Protein AF-A0A1B7UIT7-F1 (afdb_monomer)

Nearest PDB structures (foldseek):
  2ap3-assembly1_A  TM=2.935E-01  e=2.772E+00  Staphylococcus aureus subsp. aureus MW2

Mean predicted aligned error: 9.55 Å

Foldseek 3Di:
DALCVQQVDPQHLWDQDPVGIDGQDNCLSVLLVVLLVQLVVLLVVLVVVQVVLCVVCVPDDLVVSQVVCLPPVNQVSLLVSLLSLLVSLLVSVVSLVVSLVSLVVSCVSLVLPFDRFCLDDPDLLNVLSPLSNQLEPVNLPPPPPPDDDDPPVNVVSNQSNDPQRWDFADDPVDRTGPQRTKTDAQWDWDADPNDIDTDPRGNIDGGSSVSSVVSSVSSVVSVVSSSVSRVSSSVSVVD

Radius of gyration: 21.99 Å; Cα contacts (8 Å, |Δi|>4): 241; chains: 1; bounding box: 52×44×61 Å

Solvent-accessible surface area (backbone atoms only — not comparable to full-atom values): 14043 Å² total; per-residue (Å²): 134,59,57,50,71,68,65,67,41,100,75,58,78,68,40,87,48,102,89,46,77,48,59,71,56,64,66,52,42,49,45,38,58,50,28,50,48,51,37,53,48,48,50,48,54,48,51,54,50,43,50,60,48,48,63,63,40,72,81,48,57,73,73,56,34,54,54,58,57,63,32,71,70,48,46,51,51,53,48,49,48,56,44,49,40,25,41,34,48,49,54,29,50,54,38,50,55,50,50,52,51,48,52,50,51,51,37,60,74,70,64,66,76,69,78,80,71,85,70,79,68,95,45,68,60,60,58,33,37,46,50,53,29,56,33,31,82,88,46,65,74,73,84,77,82,82,78,83,90,62,102,66,54,74,67,56,61,71,69,49,62,59,78,63,74,58,47,81,56,69,54,99,91,47,80,81,51,78,54,24,36,30,34,57,51,63,76,48,65,50,76,57,97,86,45,79,48,70,55,95,61,67,51,51,45,69,26,63,67,60,52,50,49,52,51,45,51,56,49,51,57,43,49,51,49,51,51,54,53,52,53,50,52,51,58,59,72,75,107

Secondary structure (DSSP, 8-state):
--HHHHHSSTT---EEETTEEE---HHHHHHHHHHHHHHHHHHHHHHHHHHHHHHHHTTS-HHHHHHHHTSHHHHHHHHHHHHHHHHHHHHHHHHHHHHHHHHHHHHHHTT--PPPP------HHHHHHHHHHHHSTTSTT-----SSS-TTHHHHHHT------PEE---TTS---GGGEEES-SS-EEEETTEEEE-SS---EE-HHHHHHHHHHHHHHHHHHHHHHHHHHHHHHT-

Sequence (239 aa):
MELADVMFGDNNLTMQTQFGELLPDPNLIQNIDHLISFIAVELKNWSEHSAVLSEKLSTEPSHIRASYLMESSNVRFYIKALFNVSTYYVTCEDAITKLNTQLQILNKHYQLNQRKPKIDDKSDFHTKVKLIRNCSFIHQNTTTFTGQTDNIKGQMEKRKAMSWFPSLNWSAEEEPSCESYEFGTSNWYTSINGSKYESSIEISVHGFSQFAKSAIENLENKKVKLIEFYENMLNYKKQ

pLDDT: mean 78.94, std 17.1, range [32.75, 97.81]

Structure (mmCIF, N/CA/C/O backbone):
data_AF-A0A1B7UIT7-F1
#
_entry.id   AF-A0A1B7UIT7-F1
#
loop_
_atom_site.group_PDB
_atom_site.id
_atom_site.type_symbol
_atom_site.label_atom_id
_atom_site.label_alt_id
_atom_site.label_comp_id
_atom_site.label_asym_id
_atom_site.label_entity_id
_atom_site.label_seq_id
_atom_site.pdbx_PDB_ins_code
_atom_site.Cartn_x
_atom_site.Cartn_y
_atom_site.Cartn_z
_atom_site.occupancy
_atom_site.B_iso_or_equiv
_atom_site.auth_seq_id
_atom_site.auth_comp_id
_atom_site.auth_asym_id
_atom_site.auth_atom_id
_atom_site.pdbx_PDB_model_num
ATOM 1 N N . MET A 1 1 ? -11.112 -12.370 5.604 1.00 76.81 1 MET A N 1
ATOM 2 C CA . MET A 1 1 ? -12.260 -11.997 6.450 1.00 76.81 1 MET A CA 1
ATOM 3 C C . MET A 1 1 ? -12.388 -10.494 6.373 1.00 76.81 1 MET A C 1
ATOM 5 O O . MET A 1 1 ? -11.387 -9.819 6.610 1.00 76.81 1 MET A O 1
ATOM 9 N N . GLU A 1 2 ? -13.535 -9.994 5.927 1.00 84.12 2 GLU A N 1
ATOM 10 C CA . GLU A 1 2 ? -13.760 -8.553 5.785 1.00 84.12 2 GLU A CA 1
ATOM 11 C C . GLU A 1 2 ? -14.108 -7.944 7.146 1.00 84.12 2 GLU A C 1
ATOM 13 O O . GLU A 1 2 ? -14.705 -8.605 7.998 1.00 84.12 2 GLU A O 1
ATOM 18 N N . LEU A 1 3 ? -13.724 -6.685 7.380 1.00 84.94 3 LEU A N 1
ATOM 19 C CA . LEU A 1 3 ? -14.095 -5.988 8.614 1.00 84.94 3 LEU A CA 1
ATOM 20 C C . LEU A 1 3 ? -15.612 -5.813 8.701 1.00 84.94 3 LEU A C 1
ATOM 22 O O . LEU A 1 3 ? -16.170 -5.894 9.793 1.00 84.94 3 LEU A O 1
ATOM 26 N N . ALA A 1 4 ? -16.266 -5.589 7.559 1.00 84.56 4 ALA A N 1
ATOM 27 C CA . ALA A 1 4 ? -17.713 -5.442 7.468 1.00 84.56 4 ALA A CA 1
ATOM 28 C C . ALA A 1 4 ? -18.452 -6.685 7.991 1.00 84.56 4 ALA A C 1
ATOM 30 O O . ALA A 1 4 ? -19.370 -6.545 8.799 1.00 84.56 4 ALA A O 1
ATOM 31 N N . ASP A 1 5 ? -18.002 -7.887 7.616 1.00 84.19 5 ASP A N 1
ATOM 32 C CA . ASP A 1 5 ? -18.603 -9.153 8.060 1.00 84.19 5 ASP A CA 1
ATOM 33 C C . ASP A 1 5 ? -18.565 -9.314 9.586 1.00 84.19 5 ASP A C 1
ATOM 35 O O . ASP A 1 5 ? -19.485 -9.858 10.194 1.00 84.19 5 ASP A O 1
ATOM 39 N N . VAL A 1 6 ? -17.495 -8.824 10.216 1.00 83.88 6 VAL A N 1
ATOM 40 C CA . VAL A 1 6 ? -17.267 -8.964 11.660 1.00 83.88 6 VAL A CA 1
ATOM 41 C C . VAL A 1 6 ? -17.961 -7.850 12.446 1.00 83.88 6 VAL A C 1
ATOM 43 O O . VAL A 1 6 ? -18.554 -8.097 13.496 1.00 83.88 6 VAL A O 1
ATOM 46 N N . MET A 1 7 ? -17.873 -6.609 11.964 1.00 83.44 7 MET A N 1
ATOM 47 C CA . MET A 1 7 ? -18.266 -5.410 12.713 1.00 83.44 7 MET A CA 1
ATOM 48 C C . MET A 1 7 ? -19.681 -4.910 12.412 1.00 83.44 7 MET A C 1
ATOM 50 O O . MET A 1 7 ? -20.122 -3.975 13.079 1.00 83.44 7 MET A O 1
ATOM 54 N N . PHE A 1 8 ? -20.382 -5.501 11.436 1.00 81.62 8 PHE A N 1
ATOM 55 C CA . PHE A 1 8 ? -21.793 -5.206 11.158 1.00 81.62 8 PHE A CA 1
ATOM 56 C C . PHE A 1 8 ? -22.765 -6.330 11.537 1.00 81.62 8 PHE A C 1
ATOM 58 O O . PHE A 1 8 ? -23.967 -6.151 11.356 1.00 81.62 8 PHE A O 1
ATOM 65 N N . GLY A 1 9 ? -22.293 -7.447 12.095 1.00 69.81 9 GLY A N 1
ATOM 66 C CA . GLY A 1 9 ? -23.148 -8.572 12.489 1.00 69.81 9 GLY A CA 1
ATOM 67 C C . GLY A 1 9 ? -24.122 -8.284 13.647 1.00 69.81 9 GLY A C 1
ATOM 68 O O . GLY A 1 9 ? -24.146 -7.210 14.243 1.00 69.81 9 GLY A O 1
ATOM 69 N N . ASP A 1 10 ? -24.910 -9.291 14.030 1.00 56.94 10 ASP A N 1
ATOM 70 C CA . ASP A 1 10 ? -26.023 -9.163 14.994 1.00 56.94 10 ASP A CA 1
ATOM 71 C C . ASP A 1 10 ? -25.621 -8.779 16.438 1.00 56.94 10 ASP A C 1
ATOM 73 O O . ASP A 1 10 ? -26.480 -8.561 17.289 1.00 56.94 10 ASP A O 1
ATOM 77 N N . ASN A 1 11 ? -24.323 -8.687 16.749 1.00 64.38 11 ASN A N 1
ATOM 78 C CA . ASN A 1 11 ? -23.804 -8.421 18.096 1.00 64.38 11 ASN A CA 1
ATOM 79 C C . ASN A 1 11 ? -22.961 -7.137 18.177 1.00 64.38 11 ASN A C 1
ATOM 81 O O . ASN A 1 11 ? -21.993 -7.100 18.928 1.00 64.38 11 ASN A O 1
ATOM 85 N N . ASN A 1 12 ? -23.282 -6.084 17.424 1.00 71.50 12 ASN A N 1
ATOM 86 C CA . ASN A 1 12 ? -22.403 -4.912 17.362 1.00 71.50 12 ASN A CA 1
ATOM 87 C C . ASN A 1 12 ? -22.217 -4.184 18.704 1.00 71.50 12 ASN A C 1
ATOM 89 O O . ASN A 1 12 ? -23.132 -4.052 19.523 1.00 71.50 12 ASN A O 1
ATOM 93 N N . LEU A 1 13 ? -21.002 -3.671 18.929 1.00 71.19 13 LEU A N 1
ATOM 94 C CA . LEU A 1 13 ? -20.714 -2.801 20.068 1.00 71.19 13 LEU A CA 1
ATOM 95 C C . LEU A 1 13 ? -21.207 -1.391 19.778 1.00 71.19 13 LEU A C 1
ATOM 97 O O . LEU A 1 13 ? -20.562 -0.625 19.066 1.00 71.19 13 LEU A O 1
ATOM 101 N N . THR A 1 14 ? -22.338 -1.048 20.378 1.00 71.69 14 THR A N 1
ATOM 102 C CA . THR A 1 14 ? -22.964 0.265 20.222 1.00 71.69 14 THR A CA 1
ATOM 103 C C . THR A 1 14 ? -22.840 1.074 21.507 1.00 71.69 14 THR A C 1
ATOM 105 O O . THR A 1 14 ? -22.861 0.506 22.588 1.00 71.69 14 THR A O 1
ATOM 108 N N . MET A 1 15 ? -22.644 2.386 21.461 1.00 67.56 15 MET A N 1
ATOM 109 C CA . MET A 1 15 ? -22.587 3.232 22.660 1.00 67.56 15 MET A CA 1
ATOM 110 C C . MET A 1 15 ? -23.759 4.202 22.640 1.00 67.56 15 MET A C 1
ATOM 112 O O . MET A 1 15 ? -23.818 5.080 21.791 1.00 67.56 15 MET A O 1
ATOM 116 N N . GLN A 1 16 ? -24.682 4.088 23.592 1.00 69.25 16 GLN A N 1
ATOM 117 C CA . GLN A 1 16 ? -25.765 5.061 23.722 1.00 69.25 16 GLN A CA 1
ATOM 118 C C . GLN A 1 16 ? -25.234 6.344 24.370 1.00 69.25 16 GLN A C 1
ATOM 120 O O . GLN A 1 16 ? -24.690 6.328 25.474 1.00 69.25 16 GLN A O 1
ATOM 125 N N . THR A 1 17 ? -25.381 7.465 23.671 1.00 69.12 17 THR A N 1
ATOM 126 C CA . THR A 1 17 ? -25.028 8.802 24.156 1.00 69.12 17 THR A CA 1
ATOM 127 C C . THR A 1 17 ? -26.271 9.680 24.237 1.00 69.12 17 THR A C 1
ATOM 129 O O . THR A 1 17 ? -27.296 9.384 23.628 1.00 69.12 17 THR A O 1
ATOM 132 N N . GLN A 1 18 ? -26.169 10.824 24.917 1.00 68.44 18 GLN A N 1
ATOM 133 C CA . GLN A 1 18 ? -27.232 11.841 24.922 1.00 68.44 18 GLN A CA 1
ATOM 134 C C . GLN A 1 18 ? -27.562 12.408 23.524 1.00 68.44 18 GLN A C 1
ATOM 136 O O . GLN A 1 18 ? -28.560 13.104 23.369 1.00 68.44 18 GLN A O 1
ATOM 141 N N . PHE A 1 19 ? -26.731 12.118 22.515 1.00 72.12 19 PHE A N 1
ATOM 142 C CA . PHE A 1 19 ? -26.898 12.541 21.123 1.00 72.12 19 PHE A CA 1
ATOM 143 C C . PHE A 1 19 ? -27.270 11.381 20.182 1.00 72.12 19 PHE A C 1
ATOM 145 O O . PHE A 1 19 ? -27.304 11.574 18.970 1.00 72.12 19 PHE A O 1
ATOM 152 N N . GLY A 1 20 ? -27.549 10.191 20.727 1.00 69.88 20 GLY A N 1
ATOM 153 C CA . GLY A 1 20 ? -27.887 8.984 19.972 1.00 69.88 20 GLY A CA 1
ATOM 154 C C . GLY A 1 20 ? -26.841 7.876 20.089 1.00 69.88 20 GLY A C 1
ATOM 155 O O . GLY A 1 20 ? -25.943 7.917 20.935 1.00 69.88 20 GLY A O 1
ATOM 156 N N . GLU A 1 21 ? -26.980 6.869 19.234 1.00 70.19 21 GLU A N 1
ATOM 157 C CA . GLU A 1 21 ? -26.117 5.692 19.199 1.00 70.19 21 GLU A CA 1
ATOM 158 C C . GLU A 1 21 ? -24.801 5.992 18.465 1.00 70.19 21 GLU A C 1
ATOM 160 O O . GLU A 1 21 ? -24.790 6.385 17.300 1.00 70.19 21 GLU A O 1
ATOM 165 N N . LEU A 1 22 ? -23.676 5.812 19.155 1.00 68.69 22 LEU A N 1
ATOM 166 C CA . LEU A 1 22 ? -22.340 5.864 18.583 1.00 68.69 22 LEU A CA 1
ATOM 167 C C . LEU A 1 22 ? -21.894 4.442 18.232 1.00 68.69 22 LEU A C 1
ATOM 169 O O . LEU A 1 22 ? -21.714 3.594 19.106 1.00 68.69 22 LEU A O 1
ATOM 173 N N . LEU A 1 23 ? -21.685 4.213 16.943 1.00 77.88 23 LEU A N 1
ATOM 174 C CA . LEU A 1 23 ? -21.153 2.980 16.371 1.00 77.88 23 LEU A CA 1
ATOM 175 C C . LEU A 1 23 ? -19.756 3.264 15.804 1.00 77.88 23 LEU A C 1
ATOM 177 O O . LEU A 1 23 ? -19.470 4.419 15.462 1.00 77.88 23 LEU A O 1
ATOM 181 N N . PRO A 1 24 ? -18.885 2.250 15.662 1.00 81.81 24 PRO A N 1
ATOM 182 C CA . PRO A 1 24 ? -17.766 2.353 14.733 1.00 81.81 24 PRO A CA 1
ATOM 183 C C . PRO A 1 24 ? -18.278 2.827 13.366 1.00 81.81 24 PRO A C 1
ATOM 185 O O . PRO A 1 24 ? -19.313 2.352 12.899 1.00 81.81 24 PRO A O 1
ATOM 188 N N . ASP A 1 25 ? -17.593 3.789 12.748 1.00 85.06 25 ASP A N 1
ATOM 189 C CA . ASP A 1 25 ? -18.074 4.411 11.511 1.00 85.06 25 ASP A CA 1
ATOM 190 C C . ASP A 1 25 ? -18.150 3.361 10.385 1.00 85.06 25 ASP A C 1
ATOM 192 O O . ASP A 1 25 ? -17.114 2.814 9.987 1.00 85.06 25 ASP A O 1
ATOM 196 N N . PRO A 1 26 ? -19.345 3.071 9.841 1.00 84.50 26 PRO A N 1
ATOM 197 C CA . PRO A 1 26 ? -19.500 2.024 8.845 1.00 84.50 26 PRO A CA 1
ATOM 198 C C . PRO A 1 26 ? -18.779 2.342 7.533 1.00 84.50 26 PRO A C 1
ATOM 200 O O . PRO A 1 26 ? -18.249 1.441 6.881 1.00 84.50 26 PRO A O 1
ATOM 203 N N . ASN A 1 27 ? -18.674 3.621 7.165 1.00 86.38 27 ASN A N 1
ATOM 204 C CA . ASN A 1 27 ? -17.919 4.008 5.977 1.00 86.38 27 ASN A CA 1
ATOM 205 C C . ASN A 1 27 ? -16.427 3.765 6.193 1.00 86.38 27 ASN A C 1
ATOM 207 O O . ASN A 1 27 ? -15.725 3.359 5.275 1.00 86.38 27 ASN A O 1
ATOM 211 N N . LEU A 1 28 ? -15.930 3.994 7.410 1.00 88.12 28 LEU A N 1
ATOM 212 C CA . LEU A 1 28 ? -14.534 3.746 7.756 1.00 88.12 28 LEU A CA 1
ATOM 213 C C . LEU A 1 28 ? -14.182 2.259 7.641 1.00 88.12 28 LEU A C 1
ATOM 215 O O . LEU A 1 28 ? -13.143 1.926 7.080 1.00 88.12 28 LEU A O 1
ATOM 219 N N . ILE A 1 29 ? -15.069 1.393 8.132 1.00 87.88 29 ILE A N 1
ATOM 220 C CA . ILE A 1 29 ? -14.948 -0.068 8.067 1.00 87.88 29 ILE A CA 1
ATOM 221 C C . ILE A 1 29 ? -14.892 -0.537 6.608 1.00 87.88 29 ILE A C 1
ATOM 223 O O . ILE A 1 29 ? -13.920 -1.178 6.215 1.00 87.88 29 ILE A O 1
ATOM 227 N N . GLN A 1 30 ? -15.870 -0.146 5.785 1.00 87.94 30 GLN A N 1
ATOM 228 C CA . GLN A 1 30 ? -15.908 -0.520 4.364 1.00 87.94 30 GLN A CA 1
ATOM 229 C C . GLN A 1 30 ? -14.717 0.042 3.580 1.00 87.94 30 GLN A C 1
ATOM 231 O O . GLN A 1 30 ? -14.144 -0.631 2.725 1.00 87.94 30 GLN A O 1
ATOM 236 N N . ASN A 1 31 ? -14.307 1.277 3.883 1.00 89.38 31 ASN A N 1
ATOM 237 C CA . ASN A 1 31 ? -13.186 1.910 3.199 1.00 89.38 31 ASN A CA 1
ATOM 238 C C . ASN A 1 31 ? -11.871 1.160 3.416 1.00 89.38 31 ASN A C 1
ATOM 240 O O . ASN A 1 31 ? -11.056 1.147 2.501 1.00 89.38 31 ASN A O 1
ATOM 244 N N . ILE A 1 32 ? -11.645 0.531 4.574 1.00 94.56 32 ILE A N 1
ATOM 245 C CA . ILE A 1 32 ? -10.413 -0.236 4.812 1.00 94.56 32 ILE A CA 1
ATOM 246 C C . ILE A 1 32 ? -10.309 -1.406 3.823 1.00 94.56 32 ILE A C 1
ATOM 248 O O . ILE A 1 32 ? -9.297 -1.524 3.132 1.00 94.56 32 ILE A O 1
ATOM 252 N N . ASP A 1 33 ? -11.358 -2.221 3.689 1.00 93.12 33 ASP A N 1
ATOM 253 C CA . ASP A 1 33 ? -11.353 -3.359 2.759 1.00 93.12 33 ASP A CA 1
ATOM 254 C C . ASP A 1 33 ? -11.281 -2.905 1.289 1.00 93.12 33 ASP A C 1
ATOM 256 O O . ASP A 1 33 ? -10.520 -3.467 0.491 1.00 93.12 33 ASP A O 1
ATOM 260 N N . HIS A 1 34 ? -11.985 -1.826 0.928 1.00 94.38 34 HIS A N 1
ATOM 261 C CA . HIS A 1 34 ? -11.896 -1.244 -0.413 1.00 94.38 34 HIS A CA 1
ATOM 262 C C . HIS A 1 34 ? -10.493 -0.719 -0.737 1.00 94.38 34 HIS A C 1
ATOM 264 O O . HIS A 1 34 ? -9.988 -0.954 -1.833 1.00 94.38 34 HIS A O 1
ATOM 270 N N . LEU A 1 35 ? -9.837 -0.024 0.197 1.00 96.19 35 LEU A N 1
ATOM 271 C CA . LEU A 1 35 ? -8.506 0.542 -0.027 1.00 96.19 35 LEU A CA 1
ATOM 272 C C . LEU A 1 35 ? -7.448 -0.552 -0.200 1.00 96.19 35 LEU A C 1
ATOM 274 O O . LEU A 1 35 ? -6.593 -0.423 -1.077 1.00 96.19 35 LEU A O 1
ATOM 278 N N . ILE A 1 36 ? -7.529 -1.645 0.567 1.00 96.25 36 ILE A N 1
ATOM 279 C CA . ILE A 1 36 ? -6.667 -2.818 0.355 1.00 96.25 36 ILE A CA 1
ATOM 280 C C . ILE A 1 36 ? -6.936 -3.425 -1.029 1.00 96.25 36 ILE A C 1
ATOM 282 O O . ILE A 1 36 ? -5.999 -3.695 -1.786 1.00 96.25 36 ILE A O 1
ATOM 286 N N . SER A 1 37 ? -8.210 -3.559 -1.404 1.00 96.38 37 SER A N 1
ATOM 287 C CA . SER A 1 37 ? -8.610 -4.072 -2.718 1.00 96.38 37 SER A CA 1
ATOM 288 C C . SER A 1 37 ? -8.101 -3.197 -3.867 1.00 96.38 37 SER A C 1
ATOM 290 O O . SER A 1 37 ? -7.653 -3.724 -4.883 1.00 96.38 37 SER A O 1
ATOM 292 N N . PHE A 1 38 ? -8.079 -1.870 -3.718 1.00 97.75 38 PHE A N 1
ATOM 293 C CA . PHE A 1 38 ? -7.514 -0.974 -4.730 1.00 97.75 38 PHE A CA 1
ATOM 294 C C . PHE A 1 38 ? -6.007 -1.171 -4.923 1.00 97.75 38 PHE A C 1
ATOM 296 O O . PHE A 1 38 ? -5.530 -1.100 -6.055 1.00 97.75 38 PHE A O 1
ATOM 303 N N . ILE A 1 39 ? -5.254 -1.493 -3.865 1.00 97.81 39 ILE A N 1
ATOM 304 C CA . ILE A 1 39 ? -3.836 -1.864 -4.001 1.00 97.81 39 ILE A CA 1
ATOM 305 C C . ILE A 1 39 ? -3.703 -3.184 -4.774 1.00 97.81 39 ILE A C 1
ATOM 307 O O . ILE A 1 39 ? -2.865 -3.287 -5.671 1.00 97.81 39 ILE A O 1
ATOM 311 N N . ALA A 1 40 ? -4.556 -4.173 -4.485 1.00 97.50 40 ALA A N 1
ATOM 312 C CA . ALA A 1 40 ? -4.576 -5.440 -5.218 1.00 97.50 40 ALA A CA 1
ATOM 313 C C . ALA A 1 40 ? -4.935 -5.254 -6.706 1.00 97.50 40 ALA A C 1
ATOM 315 O O . ALA A 1 40 ? -4.346 -5.902 -7.572 1.00 97.50 40 ALA A O 1
ATOM 316 N N . VAL A 1 41 ? -5.846 -4.328 -7.021 1.00 97.81 41 VAL A N 1
ATOM 317 C CA . VAL A 1 41 ? -6.181 -3.951 -8.403 1.00 97.81 41 VAL A CA 1
ATOM 318 C C . VAL A 1 41 ? -4.985 -3.314 -9.112 1.00 97.81 41 VAL A C 1
ATOM 320 O O . VAL A 1 41 ? -4.704 -3.680 -10.249 1.00 97.81 41 VAL A O 1
ATOM 323 N N . GLU A 1 42 ? -4.236 -2.415 -8.467 1.00 97.31 42 GLU A N 1
ATOM 324 C CA . GLU A 1 42 ? -3.019 -1.849 -9.072 1.00 97.31 42 GLU A CA 1
ATOM 325 C C . GLU A 1 42 ? -1.946 -2.926 -9.318 1.00 97.31 42 GLU A C 1
ATOM 327 O O . GLU A 1 42 ? -1.315 -2.924 -10.374 1.00 97.31 42 GLU A O 1
ATOM 332 N N . LEU A 1 43 ? -1.791 -3.899 -8.411 1.00 96.94 43 LEU A N 1
ATOM 333 C CA . LEU A 1 43 ? -0.897 -5.048 -8.611 1.00 96.94 43 LEU A CA 1
ATOM 334 C C . LEU A 1 43 ? -1.331 -5.936 -9.791 1.00 96.94 43 LEU A C 1
ATOM 336 O O . LEU A 1 43 ? -0.493 -6.411 -10.563 1.00 96.94 43 LEU A O 1
ATOM 340 N N . LYS A 1 44 ? -2.640 -6.140 -9.966 1.00 97.50 44 LYS A N 1
ATOM 341 C CA . LYS A 1 44 ? -3.188 -6.859 -11.120 1.00 97.50 44 LYS A CA 1
ATOM 342 C C . LYS A 1 44 ? -2.929 -6.100 -12.423 1.00 97.50 44 LYS A C 1
ATOM 344 O O . LYS A 1 44 ? -2.372 -6.679 -13.351 1.00 97.50 44 LYS A O 1
ATOM 349 N N . ASN A 1 45 ? -3.258 -4.808 -12.469 1.00 97.00 45 ASN A N 1
ATOM 350 C CA . ASN A 1 45 ? -3.021 -3.958 -13.639 1.00 97.00 45 ASN A CA 1
ATOM 351 C C . ASN A 1 45 ? -1.538 -3.951 -14.031 1.00 97.00 45 ASN A C 1
ATOM 353 O O . ASN A 1 45 ? -1.199 -3.998 -15.211 1.00 97.00 45 ASN A O 1
ATOM 357 N N . TRP A 1 46 ? -0.647 -3.914 -13.038 1.00 95.75 46 TRP A N 1
ATOM 358 C CA . TRP A 1 46 ? 0.790 -4.018 -13.256 1.00 95.75 46 TRP A CA 1
ATOM 359 C C . TRP A 1 46 ? 1.195 -5.354 -13.879 1.00 95.75 46 TRP A C 1
ATOM 361 O O . TRP A 1 46 ? 1.991 -5.380 -14.815 1.00 95.75 46 TRP A O 1
ATOM 371 N N . SER A 1 47 ? 0.632 -6.458 -13.389 1.00 96.12 47 SER A N 1
ATOM 372 C CA . SER A 1 47 ? 0.910 -7.800 -13.910 1.00 96.12 47 SER A CA 1
ATOM 373 C C . SER A 1 47 ? 0.456 -7.943 -15.367 1.00 96.12 47 SER A C 1
ATOM 375 O O . SER A 1 47 ? 1.194 -8.465 -16.198 1.00 96.12 47 SER A O 1
ATOM 377 N N . GLU A 1 48 ? -0.726 -7.419 -15.700 1.00 96.19 48 GLU A N 1
ATOM 378 C CA . GLU A 1 48 ? -1.252 -7.396 -17.071 1.00 96.19 48 GLU A CA 1
ATOM 379 C C . GLU A 1 48 ? -0.381 -6.538 -17.996 1.00 96.19 48 GLU A C 1
ATOM 381 O O . GLU A 1 48 ? -0.005 -6.975 -19.083 1.00 96.19 48 GLU A O 1
ATOM 386 N N . HIS A 1 49 ? 0.010 -5.344 -17.546 1.00 94.94 49 HIS A N 1
ATOM 387 C CA . HIS A 1 49 ? 0.923 -4.483 -18.293 1.00 94.94 49 HIS A CA 1
ATOM 388 C C . HIS A 1 49 ? 2.288 -5.149 -18.520 1.00 94.94 49 HIS A C 1
ATOM 390 O O . HIS A 1 49 ? 2.809 -5.135 -19.636 1.00 94.94 49 HIS A O 1
ATOM 396 N N . SER A 1 50 ? 2.828 -5.796 -17.485 1.00 93.38 50 SER A N 1
ATOM 397 C CA . SER A 1 50 ? 4.098 -6.521 -17.549 1.00 93.38 50 SER A CA 1
ATOM 398 C C . SER A 1 50 ? 4.041 -7.684 -18.533 1.00 93.38 50 SER A C 1
ATOM 400 O O . SER A 1 50 ? 5.006 -7.904 -19.260 1.00 93.38 50 SER A O 1
ATOM 402 N N . ALA A 1 51 ? 2.916 -8.400 -18.613 1.00 92.94 51 ALA A N 1
ATOM 403 C CA . ALA A 1 51 ? 2.722 -9.479 -19.578 1.00 92.94 51 ALA A CA 1
ATOM 404 C C . ALA A 1 51 ? 2.703 -8.957 -21.024 1.00 92.94 51 ALA A C 1
ATOM 406 O O . ALA A 1 51 ? 3.436 -9.471 -21.868 1.00 92.94 51 ALA A O 1
ATOM 407 N N . VAL A 1 52 ? 1.940 -7.888 -21.292 1.00 91.12 52 VAL A N 1
ATOM 408 C CA . VAL A 1 52 ? 1.874 -7.253 -22.623 1.00 91.12 52 VAL A CA 1
ATOM 409 C C . VAL A 1 52 ? 3.244 -6.736 -23.058 1.00 91.12 52 VAL A C 1
ATOM 411 O O . VAL A 1 52 ? 3.629 -6.882 -24.219 1.00 91.12 52 VAL A O 1
ATOM 414 N N . LEU A 1 53 ? 3.999 -6.124 -22.142 1.00 89.88 53 LEU A N 1
ATOM 415 C CA . LEU A 1 53 ? 5.357 -5.681 -22.441 1.00 89.88 53 LEU A CA 1
ATOM 416 C C . LEU A 1 53 ? 6.298 -6.863 -22.654 1.00 89.88 53 LEU A C 1
ATOM 418 O O . LEU A 1 53 ? 7.052 -6.846 -23.616 1.00 89.88 53 LEU A O 1
ATOM 422 N N . SER A 1 54 ? 6.230 -7.906 -21.830 1.00 88.31 54 SER A N 1
ATOM 423 C CA . SER A 1 54 ? 7.093 -9.086 -21.975 1.00 88.31 54 SER A CA 1
ATOM 424 C C . SER A 1 54 ? 6.921 -9.765 -23.334 1.00 88.31 54 SER A C 1
ATOM 426 O O . SER A 1 54 ? 7.913 -10.122 -23.963 1.00 88.31 54 SER A O 1
ATOM 428 N N . GLU A 1 55 ? 5.685 -9.878 -23.829 1.00 86.56 55 GLU A N 1
ATOM 429 C CA . GLU A 1 55 ? 5.407 -10.409 -25.167 1.00 86.56 55 GLU A CA 1
ATOM 430 C C . GLU A 1 55 ? 6.108 -9.580 -26.252 1.00 86.56 55 GLU A C 1
ATOM 432 O O . GLU A 1 55 ? 6.832 -10.129 -27.081 1.00 86.56 55 GLU A O 1
ATOM 437 N N . LYS A 1 56 ? 5.983 -8.251 -26.193 1.00 83.69 56 LYS A N 1
ATOM 438 C CA . LYS A 1 56 ? 6.646 -7.343 -27.141 1.00 83.69 56 LYS A CA 1
ATOM 439 C C . LYS A 1 56 ? 8.168 -7.370 -27.036 1.00 83.69 56 LYS A C 1
ATOM 441 O O . LYS A 1 56 ? 8.853 -7.293 -28.045 1.00 83.69 56 LYS A O 1
ATOM 446 N N . LEU A 1 57 ? 8.703 -7.454 -25.822 1.00 85.19 57 LEU A N 1
ATOM 447 C CA . LEU A 1 57 ? 10.143 -7.441 -25.573 1.00 85.19 57 LEU A CA 1
ATOM 448 C C . LEU A 1 57 ? 10.807 -8.762 -25.981 1.00 85.19 57 LEU A C 1
ATOM 450 O O . LEU A 1 57 ? 11.996 -8.762 -26.294 1.00 85.19 57 LEU A O 1
ATOM 454 N N . SER A 1 58 ? 10.058 -9.871 -26.014 1.00 82.25 58 SER A N 1
ATOM 455 C CA . SER A 1 58 ? 10.583 -11.207 -26.334 1.00 82.25 58 SER A CA 1
ATOM 456 C C . SER A 1 58 ? 11.232 -11.304 -27.720 1.00 82.25 58 SER A C 1
ATOM 458 O O . SER A 1 58 ? 12.137 -12.112 -27.923 1.00 82.25 58 SER A O 1
ATOM 460 N N . THR A 1 59 ? 10.823 -10.446 -28.657 1.00 81.88 59 THR A N 1
ATOM 461 C CA . THR A 1 59 ? 11.351 -10.395 -30.027 1.00 81.88 59 THR A CA 1
ATOM 462 C C . THR A 1 59 ? 12.479 -9.380 -30.211 1.00 81.88 59 THR A C 1
ATOM 464 O O . THR A 1 59 ? 13.083 -9.334 -31.280 1.00 81.88 59 THR A O 1
ATOM 467 N N . GLU A 1 60 ? 12.784 -8.578 -29.189 1.00 83.31 60 GLU A N 1
ATOM 468 C CA . GLU A 1 60 ? 13.696 -7.437 -29.292 1.00 83.31 60 GLU A CA 1
ATOM 469 C C . GLU A 1 60 ? 15.080 -7.722 -28.673 1.00 83.31 60 GLU A C 1
ATOM 471 O O . GLU A 1 60 ? 15.180 -8.437 -27.672 1.00 83.31 60 GLU A O 1
ATOM 476 N N . PRO A 1 61 ? 16.172 -7.133 -29.194 1.00 80.50 61 PRO A N 1
ATOM 477 C CA . PRO A 1 61 ? 17.482 -7.107 -28.539 1.00 80.50 61 PRO A CA 1
ATOM 478 C C . PRO A 1 61 ? 17.475 -6.329 -27.209 1.00 80.50 61 PRO A C 1
ATOM 480 O O . PRO A 1 61 ? 16.790 -5.317 -27.077 1.00 80.50 61 PRO A O 1
ATOM 483 N N . SER A 1 62 ? 18.321 -6.715 -26.248 1.00 72.56 62 SER A N 1
ATOM 484 C CA . SER A 1 62 ? 18.358 -6.149 -24.880 1.00 72.56 62 SER A CA 1
ATOM 485 C C . SER A 1 62 ? 18.453 -4.613 -24.790 1.00 72.56 62 SER A C 1
ATOM 487 O O . SER A 1 62 ? 17.789 -4.001 -23.954 1.00 72.56 62 SER A O 1
ATOM 489 N N . HIS A 1 63 ? 19.222 -3.959 -25.665 1.00 73.56 63 HIS A N 1
ATOM 490 C CA . HIS A 1 63 ? 19.340 -2.492 -25.692 1.00 73.56 63 HIS A CA 1
ATOM 491 C C . HIS A 1 63 ? 18.066 -1.792 -26.203 1.00 73.56 63 HIS A C 1
ATOM 493 O O . HIS A 1 63 ? 17.723 -0.702 -25.737 1.00 73.56 63 HIS A O 1
ATO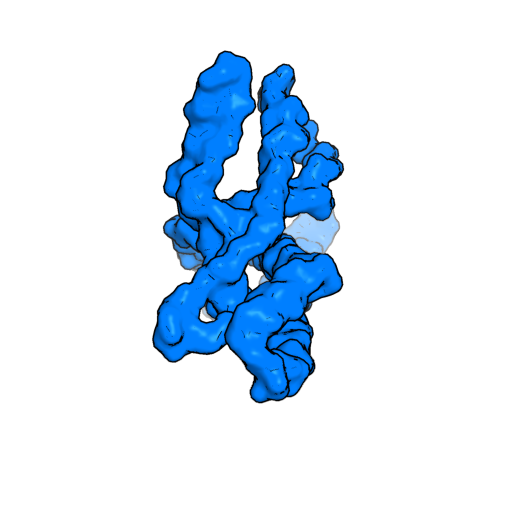M 499 N N . ILE A 1 64 ? 17.337 -2.432 -27.125 1.00 83.19 64 ILE A N 1
ATOM 500 C CA . ILE A 1 64 ? 16.030 -1.962 -27.603 1.00 83.19 64 ILE A CA 1
ATOM 501 C C . ILE A 1 64 ? 14.991 -2.145 -26.496 1.00 83.19 64 ILE A C 1
ATOM 503 O O . ILE A 1 64 ? 14.195 -1.240 -26.250 1.00 83.19 64 ILE A O 1
ATOM 507 N N . ARG A 1 65 ? 15.070 -3.250 -25.741 1.00 85.44 65 ARG A N 1
ATOM 508 C CA . ARG A 1 65 ? 14.186 -3.504 -24.596 1.00 85.44 65 ARG A CA 1
ATOM 509 C C .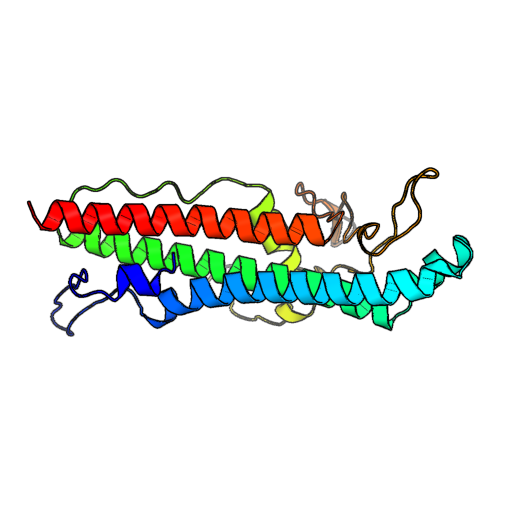 ARG A 1 65 ? 14.255 -2.409 -23.540 1.00 85.44 65 ARG A C 1
ATOM 511 O O . ARG A 1 65 ? 13.217 -1.913 -23.116 1.00 85.44 65 ARG A O 1
ATOM 518 N N . ALA A 1 66 ? 15.463 -1.991 -23.157 1.00 84.56 66 ALA A N 1
ATOM 519 C CA . ALA A 1 66 ? 15.646 -0.907 -22.192 1.00 84.56 66 ALA A CA 1
ATOM 520 C C . ALA A 1 66 ? 15.026 0.413 -22.688 1.00 84.56 66 ALA A C 1
ATOM 522 O O . ALA A 1 66 ? 14.367 1.116 -21.924 1.00 84.56 66 ALA A O 1
ATOM 523 N N . SER A 1 67 ? 15.179 0.725 -23.979 1.00 86.50 67 SER A N 1
ATOM 524 C CA . SER A 1 67 ? 14.576 1.920 -24.583 1.00 86.50 67 SER A CA 1
ATOM 525 C C . SER A 1 67 ? 13.047 1.844 -24.598 1.00 86.50 67 SER A C 1
ATOM 527 O O . SER A 1 67 ? 12.392 2.829 -24.266 1.00 86.50 67 SER A O 1
ATOM 529 N N . TYR A 1 68 ? 12.484 0.673 -24.910 1.00 87.62 68 TYR A N 1
ATOM 530 C CA . TYR A 1 68 ? 11.039 0.441 -24.932 1.00 87.62 68 TYR A CA 1
ATOM 531 C C . TYR A 1 68 ? 10.416 0.541 -23.536 1.00 87.62 68 TYR A C 1
ATOM 533 O O . TYR A 1 68 ? 9.399 1.205 -23.338 1.00 87.62 68 TYR A O 1
ATOM 541 N N . LEU A 1 69 ? 11.061 -0.063 -22.535 1.00 89.94 69 LEU A N 1
ATOM 542 C CA . LEU A 1 69 ? 10.670 0.079 -21.135 1.00 89.94 69 LEU A CA 1
ATOM 543 C C . LEU A 1 69 ? 10.624 1.571 -20.755 1.00 89.94 69 LEU A C 1
ATOM 545 O O . LEU A 1 69 ? 9.623 2.035 -20.212 1.00 89.94 69 LEU A O 1
ATOM 549 N N . MET A 1 70 ? 11.646 2.348 -21.130 1.00 90.88 70 MET A N 1
ATOM 550 C CA . MET A 1 70 ? 11.763 3.782 -20.823 1.00 90.88 70 MET A CA 1
ATOM 551 C C . MET A 1 70 ? 10.895 4.716 -21.681 1.00 90.88 70 MET A C 1
ATOM 553 O O . MET A 1 70 ? 10.980 5.940 -21.529 1.00 90.88 70 MET A O 1
ATOM 557 N N . GLU A 1 71 ? 10.031 4.189 -22.552 1.00 91.25 71 GLU A N 1
ATOM 558 C CA . GLU A 1 71 ? 9.075 5.013 -23.287 1.00 91.25 71 GLU A CA 1
ATOM 559 C C . GLU A 1 71 ? 8.152 5.790 -22.339 1.00 91.25 71 GLU A C 1
ATOM 561 O O . GLU A 1 71 ? 7.715 5.314 -21.290 1.00 91.25 71 GLU A O 1
ATOM 566 N N . SER A 1 72 ? 7.807 7.018 -22.734 1.00 90.25 72 SER A N 1
ATOM 567 C CA . SER A 1 72 ? 7.057 7.948 -21.879 1.00 90.25 72 SER A CA 1
ATOM 568 C C . SER A 1 72 ? 5.702 7.407 -21.407 1.00 90.25 72 SER A C 1
ATOM 570 O O . SER A 1 72 ? 5.263 7.745 -20.310 1.00 90.25 72 SER A O 1
ATOM 572 N N . SER A 1 73 ? 5.017 6.599 -22.218 1.00 91.06 73 SER A N 1
ATOM 573 C CA . SER A 1 73 ? 3.756 5.939 -21.850 1.00 91.06 73 SER A CA 1
ATOM 574 C C . SER A 1 73 ? 3.951 4.945 -20.705 1.00 91.06 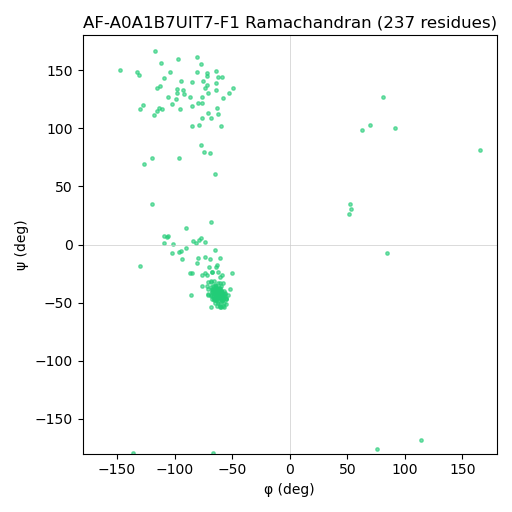73 SER A C 1
ATOM 576 O O . SER A 1 73 ? 3.214 5.000 -19.721 1.00 91.06 73 SER A O 1
ATOM 578 N N . ASN A 1 74 ? 4.970 4.095 -20.814 1.00 92.19 74 ASN A N 1
ATOM 579 C CA . ASN A 1 74 ? 5.308 3.070 -19.832 1.00 92.19 74 ASN A CA 1
ATOM 580 C C . ASN A 1 74 ? 5.787 3.722 -18.529 1.00 92.19 74 ASN A C 1
ATOM 582 O O . ASN A 1 74 ? 5.231 3.467 -17.465 1.00 92.19 74 ASN A O 1
ATOM 586 N N . VAL A 1 75 ? 6.692 4.703 -18.616 1.00 89.69 75 VAL A N 1
ATOM 587 C CA . VAL A 1 75 ? 7.153 5.478 -17.450 1.00 89.69 75 VAL A CA 1
ATOM 588 C C . VAL A 1 75 ? 5.994 6.141 -16.698 1.00 89.69 75 VAL A C 1
ATOM 590 O O . VAL A 1 75 ? 5.941 6.093 -15.467 1.00 89.69 75 VAL A O 1
ATOM 593 N N . ARG A 1 76 ? 5.021 6.727 -17.408 1.00 90.00 76 ARG A N 1
ATOM 594 C CA . ARG A 1 76 ? 3.821 7.303 -16.773 1.00 90.00 76 ARG A CA 1
ATOM 595 C C . ARG A 1 76 ? 2.973 6.246 -16.074 1.00 90.00 76 ARG A C 1
ATOM 597 O O . ARG A 1 76 ? 2.470 6.521 -14.985 1.00 90.00 76 ARG A O 1
ATOM 604 N N . PHE A 1 77 ? 2.816 5.068 -16.678 1.00 92.62 77 PHE A N 1
ATOM 605 C CA . PHE A 1 77 ? 2.119 3.946 -16.053 1.00 92.62 77 PHE A CA 1
ATOM 606 C C . PHE A 1 77 ? 2.813 3.536 -14.748 1.00 92.62 77 PHE A C 1
ATOM 608 O O . PHE A 1 77 ? 2.154 3.445 -13.711 1.00 92.62 77 PHE A O 1
ATOM 615 N N . TYR A 1 78 ? 4.142 3.405 -14.764 1.00 92.00 78 TYR A N 1
ATOM 616 C CA . TYR A 1 78 ? 4.912 2.994 -13.593 1.00 92.00 78 TYR A CA 1
ATOM 617 C C . TYR A 1 78 ? 4.810 3.987 -12.433 1.00 92.00 78 TYR A C 1
ATOM 619 O O . TYR A 1 78 ? 4.523 3.607 -11.297 1.00 92.00 78 TYR A O 1
ATOM 627 N N . ILE A 1 79 ? 4.976 5.280 -12.725 1.00 89.50 79 ILE A N 1
ATOM 628 C CA . ILE A 1 79 ? 4.859 6.350 -11.726 1.00 89.50 79 ILE A CA 1
ATOM 629 C C . ILE A 1 79 ? 3.436 6.402 -11.150 1.00 89.50 79 ILE A C 1
ATOM 631 O O . ILE A 1 79 ? 3.263 6.534 -9.936 1.00 89.50 79 ILE A O 1
ATOM 635 N N . LYS A 1 80 ? 2.404 6.266 -11.999 1.00 91.88 80 LYS A N 1
ATOM 636 C CA . LYS A 1 80 ? 1.004 6.211 -11.548 1.00 91.88 80 LYS A CA 1
ATOM 637 C C . LYS A 1 80 ? 0.795 5.051 -10.577 1.00 91.88 80 LYS A C 1
ATOM 639 O O . LYS A 1 80 ? 0.206 5.261 -9.519 1.00 91.88 80 LYS A O 1
ATOM 644 N N . ALA A 1 81 ? 1.257 3.853 -10.927 1.00 93.88 81 ALA A N 1
ATOM 645 C CA . ALA A 1 81 ? 1.081 2.664 -10.102 1.00 93.88 81 ALA A CA 1
ATOM 646 C C . ALA A 1 81 ? 1.702 2.867 -8.707 1.00 93.88 81 ALA A C 1
ATOM 648 O O . ALA A 1 81 ? 1.022 2.679 -7.695 1.00 93.88 81 ALA A O 1
ATOM 649 N N . LEU A 1 82 ? 2.947 3.361 -8.641 1.00 93.06 82 LEU A N 1
ATOM 650 C CA . LEU A 1 82 ? 3.631 3.676 -7.380 1.00 93.06 82 LEU A CA 1
ATOM 651 C C . LEU A 1 82 ? 2.823 4.649 -6.509 1.00 93.06 82 LEU A C 1
ATOM 653 O O . LEU A 1 82 ? 2.657 4.432 -5.304 1.00 93.06 82 LEU A O 1
ATOM 657 N N . PHE A 1 83 ? 2.319 5.733 -7.099 1.00 91.19 83 PHE A N 1
ATOM 658 C CA . PHE A 1 83 ? 1.581 6.753 -6.353 1.00 91.19 83 PHE A CA 1
ATOM 659 C C . PHE A 1 83 ? 0.203 6.298 -5.918 1.00 91.19 83 PHE A C 1
ATOM 661 O O . PHE A 1 83 ? -0.217 6.653 -4.815 1.00 91.19 83 PHE A O 1
ATOM 668 N N . ASN A 1 84 ? -0.483 5.506 -6.734 1.00 94.00 84 ASN A N 1
ATOM 669 C CA . ASN A 1 84 ? -1.770 4.937 -6.373 1.00 94.00 84 ASN A CA 1
ATOM 670 C C . ASN A 1 84 ? -1.620 4.011 -5.167 1.00 94.00 84 ASN A C 1
ATOM 672 O O . ASN A 1 84 ? -2.262 4.254 -4.146 1.00 94.00 84 ASN A O 1
ATOM 676 N N . VAL A 1 85 ? -0.695 3.046 -5.225 1.00 95.94 85 VAL A N 1
ATOM 677 C CA . VAL A 1 85 ? -0.402 2.154 -4.090 1.00 95.94 85 VAL A CA 1
ATOM 678 C C . VAL A 1 85 ? -0.038 2.959 -2.846 1.00 95.94 85 VAL A C 1
ATOM 680 O O . VAL A 1 85 ? -0.604 2.732 -1.779 1.00 95.94 85 VAL A O 1
ATOM 683 N N . SER A 1 86 ? 0.845 3.952 -2.981 1.00 93.25 86 SER A N 1
ATOM 684 C CA . SER A 1 86 ? 1.264 4.776 -1.842 1.00 93.25 86 SER A CA 1
ATOM 685 C C . SER A 1 86 ? 0.111 5.589 -1.243 1.00 93.25 86 SER A C 1
ATOM 687 O O . SER A 1 86 ? 0.022 5.749 -0.027 1.00 93.25 86 SER A O 1
ATOM 689 N N . THR A 1 87 ? -0.792 6.092 -2.086 1.00 93.00 87 THR A N 1
ATOM 690 C CA . THR A 1 87 ? -1.973 6.853 -1.660 1.00 93.00 87 THR A CA 1
ATOM 691 C C . THR A 1 87 ? -2.957 5.959 -0.924 1.00 93.00 87 THR A C 1
ATOM 693 O O . THR A 1 87 ? -3.307 6.261 0.215 1.00 93.00 87 THR A O 1
ATOM 696 N N . TYR A 1 88 ? -3.356 4.844 -1.541 1.00 96.06 88 TYR A N 1
ATOM 697 C CA . TYR A 1 88 ? -4.299 3.907 -0.939 1.00 96.06 88 TYR A CA 1
ATOM 698 C C . TYR A 1 88 ? -3.757 3.334 0.368 1.00 96.06 88 TYR A C 1
ATOM 700 O O . TYR A 1 88 ? -4.494 3.276 1.349 1.00 96.06 88 TYR A O 1
ATOM 708 N N . TYR A 1 89 ? -2.458 3.020 0.427 1.00 95.50 89 TYR A N 1
ATOM 709 C CA . TYR A 1 89 ? -1.821 2.537 1.647 1.00 95.50 89 TYR A CA 1
ATOM 710 C C . TYR A 1 89 ? -1.906 3.547 2.792 1.00 95.50 89 TYR A C 1
ATOM 712 O O . TYR A 1 89 ? -2.387 3.206 3.870 1.00 95.50 89 TYR A O 1
ATOM 720 N N . VAL A 1 90 ? -1.475 4.794 2.570 1.00 92.31 90 VAL A N 1
ATOM 721 C CA . VAL A 1 90 ? -1.485 5.826 3.621 1.00 92.31 90 VAL A CA 1
ATOM 722 C C . VAL A 1 90 ? -2.912 6.122 4.075 1.00 92.31 90 VAL A C 1
ATOM 724 O O . VAL A 1 90 ? -3.167 6.187 5.272 1.00 92.31 90 VAL A O 1
ATOM 727 N N . THR A 1 91 ? -3.858 6.242 3.139 1.00 92.00 91 THR A N 1
ATOM 728 C CA . THR A 1 91 ? -5.268 6.470 3.482 1.00 92.00 91 THR A CA 1
ATOM 729 C C . THR A 1 91 ? -5.861 5.302 4.273 1.00 92.00 91 THR A C 1
ATOM 731 O O . THR A 1 91 ? -6.610 5.532 5.222 1.00 92.00 91 THR A O 1
ATOM 734 N N . CYS A 1 92 ? -5.511 4.060 3.931 1.00 94.88 92 CYS A N 1
ATOM 735 C CA . CYS A 1 92 ? -5.969 2.881 4.663 1.00 94.88 92 CYS A CA 1
ATOM 736 C C . CYS A 1 92 ? -5.376 2.829 6.072 1.00 94.88 92 CYS A C 1
ATOM 738 O O . CYS A 1 92 ? -6.062 2.477 7.027 1.00 94.88 92 CYS A O 1
ATOM 740 N N . GLU A 1 93 ? -4.109 3.204 6.214 1.00 92.38 93 GLU A N 1
ATOM 741 C CA . GLU A 1 93 ? -3.426 3.258 7.501 1.00 92.38 93 GLU A CA 1
ATOM 742 C C . GLU A 1 93 ? -4.055 4.307 8.432 1.00 92.38 93 GLU A C 1
ATOM 744 O O . GLU A 1 93 ? -4.395 3.994 9.576 1.00 92.38 93 GLU A O 1
ATOM 749 N N . ASP A 1 94 ? -4.335 5.503 7.907 1.00 89.12 94 ASP A N 1
ATOM 750 C CA . ASP A 1 94 ? -5.069 6.544 8.628 1.00 89.12 94 ASP A CA 1
ATOM 751 C C . ASP A 1 94 ? -6.472 6.054 9.036 1.00 89.12 94 ASP A C 1
ATOM 753 O O . ASP A 1 94 ? -6.947 6.342 10.141 1.00 89.12 94 ASP A O 1
ATOM 757 N N . ALA A 1 95 ? -7.147 5.296 8.162 1.00 91.06 95 ALA A N 1
ATOM 758 C CA . ALA A 1 95 ? -8.465 4.732 8.437 1.00 91.06 95 ALA A CA 1
ATOM 759 C C . ALA A 1 95 ? -8.429 3.685 9.566 1.00 91.06 95 ALA A C 1
ATOM 761 O O . ALA A 1 95 ? -9.213 3.772 10.513 1.00 91.06 95 ALA A O 1
ATOM 762 N N . ILE A 1 96 ? -7.468 2.759 9.521 1.00 92.75 96 ILE A N 1
ATOM 763 C CA . ILE A 1 96 ? -7.199 1.761 10.570 1.00 92.75 96 ILE A CA 1
ATOM 764 C C . ILE A 1 96 ? -6.917 2.450 11.911 1.00 92.75 96 ILE A C 1
ATOM 766 O O . ILE A 1 96 ? -7.463 2.055 12.943 1.00 92.75 96 ILE A O 1
ATOM 770 N N . THR A 1 97 ? -6.107 3.510 11.919 1.00 89.88 97 THR A N 1
ATOM 771 C CA . THR A 1 97 ? -5.778 4.265 13.137 1.00 89.88 97 THR A CA 1
ATOM 772 C C . THR A 1 97 ? -7.003 4.964 13.735 1.00 89.88 97 THR A C 1
ATOM 774 O O . THR A 1 97 ? -7.210 4.935 14.958 1.00 89.88 97 THR A O 1
ATOM 777 N N . LYS A 1 98 ? -7.864 5.548 12.892 1.00 90.50 98 LYS A N 1
ATOM 778 C CA . LYS A 1 98 ? -9.147 6.118 13.330 1.00 90.50 98 LYS A CA 1
ATOM 779 C C . LYS A 1 98 ? -10.072 5.045 13.900 1.00 90.50 98 LYS A C 1
ATOM 781 O O . LYS A 1 98 ? -10.622 5.253 14.981 1.00 90.50 98 LYS A O 1
ATOM 786 N N . LEU A 1 99 ? -10.182 3.892 13.240 1.00 91.75 99 LEU A N 1
ATOM 787 C CA . LEU A 1 99 ? -11.032 2.792 13.695 1.00 91.75 99 LEU A CA 1
ATOM 788 C C . LEU A 1 99 ? -10.535 2.246 15.036 1.00 91.75 99 LEU A C 1
ATOM 790 O O . LEU A 1 99 ? -11.315 2.136 15.976 1.00 91.75 99 LEU A O 1
ATOM 794 N N . ASN A 1 100 ? -9.224 2.027 15.188 1.00 91.25 100 ASN A N 1
ATOM 795 C CA . ASN A 1 100 ? -8.625 1.635 16.467 1.00 91.25 100 ASN A CA 1
ATOM 796 C C . ASN A 1 100 ? -9.008 2.610 17.588 1.00 91.25 100 ASN A C 1
ATOM 798 O O . ASN A 1 100 ? -9.352 2.201 18.692 1.00 91.25 100 ASN A O 1
ATOM 802 N N . THR A 1 101 ? -8.967 3.914 17.303 1.00 89.94 101 THR A N 1
ATOM 803 C CA . THR A 1 101 ? -9.325 4.953 18.276 1.00 89.94 101 THR A CA 1
ATOM 804 C C . THR A 1 101 ? -10.799 4.867 18.673 1.00 89.94 101 THR A C 1
ATOM 806 O O . THR A 1 101 ? -11.102 4.924 19.864 1.00 89.94 101 THR A O 1
ATOM 809 N N . GLN A 1 102 ? -11.705 4.662 17.711 1.00 88.69 102 GLN A N 1
ATOM 810 C CA . GLN A 1 102 ? -13.130 4.437 17.986 1.00 88.69 102 GLN A CA 1
ATOM 811 C C . GLN A 1 102 ? -13.346 3.185 18.853 1.00 88.69 102 GLN A C 1
ATOM 813 O O . GLN A 1 102 ? -14.057 3.248 19.856 1.00 88.69 102 GLN A O 1
ATOM 818 N N . LEU A 1 103 ? -12.660 2.078 18.552 1.00 90.31 103 LEU A N 1
ATOM 819 C CA . LEU A 1 103 ? -12.736 0.853 19.355 1.00 90.31 103 LEU A CA 1
ATOM 820 C C . LEU A 1 103 ? -12.176 1.038 20.775 1.00 90.31 103 LEU A C 1
ATOM 822 O O . LEU A 1 103 ? -12.732 0.500 21.729 1.00 90.31 103 LEU A O 1
ATOM 826 N N . GLN A 1 104 ? -11.118 1.836 20.961 1.00 89.25 104 GLN A N 1
ATOM 827 C CA . GLN A 1 104 ? -10.608 2.162 22.301 1.00 89.25 104 GLN A CA 1
ATOM 828 C C . GLN A 1 104 ? -11.605 2.973 23.133 1.00 89.25 104 GLN A C 1
ATOM 830 O O . GLN A 1 104 ? -11.713 2.756 24.342 1.00 89.25 104 GLN A O 1
ATOM 835 N N . ILE A 1 105 ? -12.333 3.899 22.505 1.00 87.94 105 ILE A N 1
ATOM 836 C CA . ILE A 1 105 ? -13.385 4.664 23.184 1.00 87.94 105 ILE A CA 1
ATOM 837 C C . ILE A 1 105 ? -14.472 3.708 23.684 1.00 87.94 105 ILE A C 1
ATOM 839 O O . ILE A 1 105 ? -14.843 3.781 24.856 1.00 87.94 105 ILE A O 1
ATOM 843 N N . LEU A 1 106 ? -14.903 2.761 22.844 1.00 87.38 106 LEU A N 1
ATOM 844 C CA . LEU A 1 106 ? -15.867 1.726 23.227 1.00 87.38 106 LEU A CA 1
ATOM 845 C C . LEU A 1 106 ? -15.332 0.830 24.353 1.00 87.38 106 LEU A C 1
ATOM 847 O O . LEU A 1 106 ? -16.026 0.607 25.340 1.00 87.38 106 LEU A O 1
ATOM 851 N N . ASN A 1 107 ? -14.081 0.377 24.259 1.00 88.38 107 ASN A N 1
ATOM 852 C CA . ASN A 1 107 ? -13.433 -0.463 25.274 1.00 88.38 107 ASN A CA 1
ATOM 853 C C . ASN A 1 107 ? -13.427 0.208 26.654 1.00 88.38 107 ASN A C 1
ATOM 855 O O . ASN A 1 107 ? -13.749 -0.418 27.664 1.00 88.38 107 ASN A O 1
ATOM 859 N N . LYS A 1 108 ? -13.108 1.508 26.686 1.00 88.00 108 LYS A N 1
ATOM 860 C CA . LYS A 1 108 ? -13.137 2.313 27.909 1.00 88.00 108 LYS A CA 1
ATOM 861 C C . LYS A 1 108 ? -14.561 2.524 28.417 1.00 88.00 108 LYS A C 1
ATOM 863 O O . LYS A 1 108 ? -14.786 2.416 29.619 1.00 88.00 108 LYS A O 1
ATOM 868 N N . HIS A 1 109 ? -15.503 2.836 27.528 1.00 84.81 109 HIS A N 1
ATOM 869 C CA . HIS A 1 109 ? -16.901 3.067 27.889 1.00 84.81 109 HIS A CA 1
ATOM 870 C C . HIS A 1 109 ? -17.511 1.844 28.582 1.00 84.81 109 HIS A C 1
ATOM 872 O O . HIS A 1 109 ? -18.117 1.968 29.642 1.00 84.81 109 HIS A O 1
ATOM 878 N N . TYR A 1 110 ? -17.266 0.662 28.023 1.00 83.69 110 TYR A N 1
ATOM 879 C CA . TYR A 1 110 ? -17.744 -0.608 28.556 1.00 83.69 110 TYR A CA 1
ATOM 880 C C . TYR A 1 110 ? -16.890 -1.184 29.695 1.00 83.69 110 TYR A C 1
ATOM 882 O O . TYR A 1 110 ? -17.193 -2.266 30.182 1.00 83.69 110 TYR A O 1
ATOM 890 N N . GLN A 1 111 ? -15.830 -0.487 30.123 1.00 84.56 111 GLN A N 1
ATOM 891 C CA . GLN A 1 111 ? -14.921 -0.927 31.192 1.00 84.56 111 GLN A CA 1
ATOM 892 C C . GLN A 1 111 ? -14.346 -2.341 30.979 1.00 84.56 111 GLN A C 1
ATOM 894 O O . GLN A 1 111 ? -14.018 -3.039 31.936 1.00 84.56 111 GLN A O 1
ATOM 899 N N . LEU A 1 112 ? -14.174 -2.761 29.720 1.00 85.81 112 LEU A N 1
ATOM 900 C CA . LEU A 1 112 ? -13.768 -4.134 29.380 1.00 85.81 112 LEU A CA 1
ATOM 901 C C . LEU A 1 112 ? -12.287 -4.409 29.684 1.00 85.81 112 LEU A C 1
ATOM 903 O O . LEU A 1 112 ? -11.844 -5.554 29.604 1.00 85.81 112 LEU A O 1
ATOM 907 N N . ASN A 1 113 ? -11.513 -3.362 29.996 1.00 84.00 113 ASN A N 1
ATOM 908 C CA . ASN A 1 113 ? -10.085 -3.410 30.323 1.00 84.00 113 ASN A CA 1
ATOM 909 C C . ASN A 1 113 ? -9.229 -4.170 29.291 1.00 84.00 113 ASN A C 1
ATOM 911 O O . ASN A 1 113 ? -8.148 -4.662 29.619 1.00 84.00 113 ASN A O 1
ATOM 915 N N . GLN A 1 114 ? -9.674 -4.239 28.029 1.00 85.75 114 GLN A N 1
ATOM 916 C CA . GLN A 1 114 ? -8.917 -4.912 26.979 1.00 85.75 114 GLN A CA 1
ATOM 917 C C . GLN A 1 114 ? -7.690 -4.086 26.611 1.00 85.75 114 GLN A C 1
ATOM 919 O O . GLN A 1 114 ? -7.745 -2.860 26.476 1.00 85.75 114 GLN A O 1
ATOM 924 N N . ARG A 1 115 ? -6.553 -4.755 26.436 1.00 84.12 115 ARG A N 1
ATOM 925 C CA . ARG A 1 115 ? -5.310 -4.079 26.070 1.00 84.12 115 ARG A CA 1
ATOM 926 C C . ARG A 1 115 ? -5.396 -3.591 24.625 1.00 84.12 115 ARG A C 1
ATOM 928 O O . ARG A 1 115 ? -5.687 -4.374 23.728 1.00 84.12 115 ARG A O 1
ATOM 935 N N . LYS A 1 116 ? -5.063 -2.315 24.392 1.00 81.69 116 LYS A N 1
ATOM 936 C CA . LYS A 1 116 ? -4.947 -1.754 23.038 1.00 81.69 116 LYS A CA 1
ATOM 937 C C . LYS A 1 116 ? -4.016 -2.620 22.173 1.00 81.69 116 LYS A C 1
ATOM 939 O O . LYS A 1 116 ? -2.889 -2.890 22.612 1.00 81.69 116 LYS A O 1
ATOM 944 N N . PRO A 1 117 ? -4.432 -3.014 20.956 1.00 82.19 117 PRO A N 1
ATOM 945 C CA . PRO A 1 117 ? -3.585 -3.787 20.064 1.00 82.19 117 PRO A CA 1
ATOM 946 C C . PRO A 1 117 ? -2.364 -2.956 19.661 1.00 82.19 117 PRO A C 1
ATOM 948 O O . PRO A 1 117 ? -2.456 -1.753 19.387 1.00 82.19 117 PRO A O 1
ATOM 951 N N . LYS A 1 118 ? -1.197 -3.604 19.617 1.00 78.25 118 LYS A N 1
ATOM 952 C CA . LYS A 1 118 ? 0.020 -3.011 19.051 1.00 78.25 118 LYS A CA 1
ATOM 953 C C . LYS A 1 118 ? -0.075 -3.054 17.523 1.00 78.25 118 LYS A C 1
ATOM 955 O O . LYS A 1 118 ? 0.361 -4.013 16.885 1.00 78.25 118 LYS A O 1
ATOM 960 N N . ILE A 1 119 ? -0.725 -2.031 16.973 1.00 70.06 119 ILE A N 1
ATOM 961 C CA . ILE A 1 119 ? -0.894 -1.817 15.525 1.00 70.06 119 ILE A CA 1
ATOM 962 C C . ILE A 1 119 ? 0.303 -1.052 14.938 1.00 70.06 119 ILE A C 1
ATOM 964 O O . ILE A 1 119 ? 0.615 -1.217 13.761 1.00 70.06 119 ILE A O 1
ATOM 968 N N . ASP A 1 120 ? 1.010 -0.285 15.772 1.00 59.25 120 ASP A N 1
ATOM 969 C CA . ASP A 1 120 ? 2.283 0.331 15.409 1.00 59.25 120 ASP A CA 1
ATOM 970 C C . ASP A 1 120 ? 3.393 -0.714 15.420 1.00 59.25 120 ASP A C 1
ATOM 972 O O . ASP A 1 120 ? 3.853 -1.137 16.484 1.00 59.25 120 ASP A O 1
ATOM 976 N N . ASP A 1 121 ? 3.864 -1.059 14.228 1.00 52.75 121 ASP A N 1
ATOM 977 C CA . ASP A 1 121 ? 5.284 -1.297 14.053 1.00 52.75 121 ASP A CA 1
ATOM 978 C C . ASP A 1 121 ? 5.911 0.010 13.596 1.00 52.75 121 ASP A C 1
ATOM 980 O O . ASP A 1 121 ? 5.412 0.682 12.691 1.00 52.75 121 ASP A O 1
ATOM 984 N N . LYS A 1 122 ? 7.027 0.362 14.230 1.00 51.44 122 LYS A N 1
ATOM 985 C CA . LYS A 1 122 ? 7.971 1.375 13.758 1.00 51.44 122 LYS A CA 1
ATOM 986 C C . LYS A 1 122 ? 8.602 0.885 12.449 1.00 51.44 122 LYS A C 1
ATOM 988 O O . LYS A 1 122 ? 9.798 0.621 12.408 1.00 51.44 122 LYS A O 1
ATOM 993 N N . SER A 1 123 ? 7.798 0.653 11.415 1.00 62.97 123 SER A N 1
ATOM 994 C CA . SER A 1 123 ? 8.297 0.164 10.146 1.00 62.97 123 SER A CA 1
ATOM 995 C C . SER A 1 123 ? 8.767 1.366 9.350 1.00 62.97 123 SER A C 1
ATOM 997 O O . SER A 1 123 ? 7.995 2.269 9.008 1.00 62.97 123 SER A O 1
ATOM 999 N N . ASP A 1 124 ? 10.056 1.363 9.029 1.00 78.50 124 ASP A N 1
ATOM 1000 C CA . ASP A 1 124 ? 10.645 2.285 8.059 1.00 78.50 124 ASP A CA 1
ATOM 1001 C C . ASP A 1 124 ? 9.828 2.300 6.751 1.00 78.50 124 ASP A C 1
ATOM 1003 O O . ASP A 1 124 ? 9.747 3.320 6.068 1.00 78.50 124 ASP A O 1
ATOM 1007 N N . PHE A 1 125 ? 9.100 1.210 6.471 1.00 87.06 125 PHE A N 1
ATOM 1008 C CA . PHE A 1 125 ? 8.138 1.087 5.384 1.00 87.06 125 PHE A CA 1
ATOM 1009 C C . PHE A 1 125 ? 7.002 2.126 5.417 1.00 87.06 125 PHE A C 1
ATOM 1011 O O . PHE A 1 125 ? 6.808 2.810 4.416 1.00 87.06 125 PHE A O 1
ATOM 1018 N N . HIS A 1 126 ? 6.253 2.311 6.517 1.00 87.62 126 HIS A N 1
ATOM 1019 C CA . HIS A 1 126 ? 5.168 3.313 6.520 1.00 87.62 126 HIS A CA 1
ATOM 1020 C C . HIS A 1 126 ? 5.716 4.728 6.304 1.00 87.62 126 HIS A C 1
ATOM 1022 O O . HIS A 1 126 ? 5.178 5.488 5.496 1.00 87.62 126 HIS A O 1
ATOM 1028 N N . THR A 1 127 ? 6.813 5.062 6.985 1.00 82.88 127 THR A N 1
ATOM 1029 C CA . THR A 1 127 ? 7.487 6.357 6.843 1.00 82.88 127 THR A CA 1
ATOM 1030 C C . THR A 1 127 ? 7.912 6.600 5.393 1.00 82.88 127 THR A C 1
ATOM 1032 O O . THR A 1 127 ? 7.642 7.670 4.844 1.00 82.88 127 THR A O 1
ATOM 1035 N N . LYS A 1 128 ? 8.494 5.585 4.746 1.00 85.69 128 LYS A N 1
ATOM 1036 C CA . LYS A 1 128 ? 8.858 5.594 3.327 1.00 85.69 128 LYS A CA 1
ATOM 1037 C C . LYS A 1 128 ? 7.652 5.820 2.416 1.00 85.69 128 LYS A C 1
ATOM 1039 O O . LYS A 1 128 ? 7.663 6.752 1.617 1.00 85.69 128 LYS A O 1
ATOM 1044 N N . VAL A 1 129 ? 6.590 5.024 2.552 1.00 89.25 129 VAL A N 1
ATOM 1045 C CA . VAL A 1 129 ? 5.394 5.126 1.694 1.00 89.25 129 VAL A CA 1
ATOM 1046 C C . VAL A 1 129 ? 4.707 6.486 1.858 1.00 89.25 129 VAL A C 1
ATOM 1048 O O . VAL A 1 129 ? 4.302 7.111 0.876 1.00 89.25 129 VAL A O 1
ATOM 1051 N N . LYS A 1 130 ? 4.633 6.999 3.091 1.00 85.50 130 LYS A N 1
ATOM 1052 C CA . LYS A 1 130 ? 4.096 8.332 3.391 1.00 85.50 130 LYS A CA 1
ATOM 1053 C C . LYS A 1 130 ? 4.924 9.443 2.758 1.00 85.50 130 LYS A C 1
ATOM 1055 O O . LYS A 1 130 ? 4.354 10.400 2.231 1.00 85.50 130 LYS A O 1
ATOM 1060 N N . LEU A 1 131 ? 6.250 9.315 2.777 1.00 80.81 131 LEU A N 1
ATOM 1061 C CA . LEU A 1 131 ? 7.148 10.259 2.121 1.00 80.81 131 LEU A CA 1
ATOM 1062 C C . LEU A 1 131 ? 6.958 10.236 0.597 1.00 80.81 131 LEU A C 1
ATOM 1064 O O . LEU A 1 131 ? 6.763 11.299 0.012 1.00 80.81 131 LEU A O 1
ATOM 1068 N N . ILE A 1 132 ? 6.890 9.051 -0.023 1.00 83.94 132 I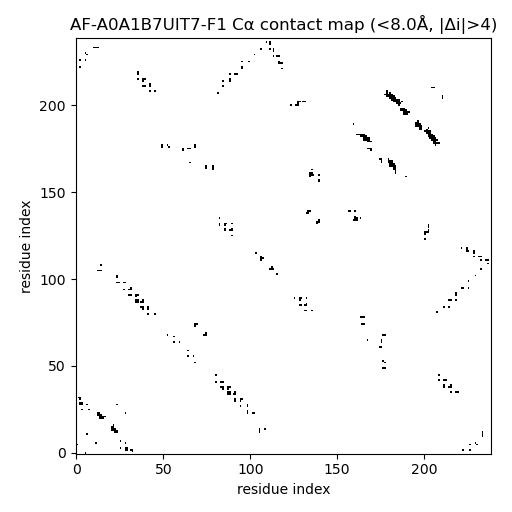LE A N 1
ATOM 1069 C CA . ILE A 1 132 ? 6.593 8.887 -1.459 1.00 83.94 132 ILE A CA 1
ATOM 1070 C C . ILE A 1 132 ? 5.265 9.566 -1.819 1.00 83.94 132 ILE A C 1
ATOM 1072 O O . ILE A 1 132 ? 5.214 10.409 -2.716 1.00 83.94 132 ILE A O 1
ATOM 1076 N N . ARG A 1 133 ? 4.195 9.269 -1.070 1.00 85.19 133 ARG A N 1
ATOM 1077 C CA . ARG A 1 133 ? 2.866 9.865 -1.265 1.00 85.19 133 ARG A CA 1
ATOM 1078 C C . ARG A 1 133 ? 2.921 11.389 -1.177 1.00 85.19 133 ARG A C 1
ATOM 1080 O O . ARG A 1 133 ? 2.419 12.067 -2.070 1.00 85.19 133 ARG A O 1
ATOM 1087 N N . ASN A 1 134 ? 3.531 11.939 -0.130 1.00 76.44 134 ASN A N 1
ATOM 1088 C CA . ASN A 1 134 ? 3.557 13.386 0.108 1.00 76.44 134 ASN A CA 1
ATOM 1089 C C . ASN A 1 134 ? 4.461 14.144 -0.879 1.00 76.44 134 ASN A C 1
ATOM 1091 O O . ASN A 1 134 ? 4.224 15.318 -1.144 1.00 76.44 134 ASN A O 1
ATOM 1095 N N . CYS A 1 135 ? 5.475 13.483 -1.438 1.00 72.25 135 CYS A N 1
ATOM 1096 C CA . CYS A 1 135 ? 6.358 14.049 -2.458 1.00 72.25 135 CYS A CA 1
ATOM 1097 C C . CYS A 1 135 ? 5.863 13.808 -3.899 1.00 72.25 135 CYS A C 1
ATOM 1099 O O . CYS A 1 135 ? 6.479 14.313 -4.844 1.00 72.25 135 CYS A O 1
ATOM 1101 N N . SER A 1 136 ? 4.757 13.079 -4.096 1.00 71.12 136 SER A N 1
ATOM 1102 C CA . SER A 1 136 ? 4.111 12.903 -5.405 1.00 71.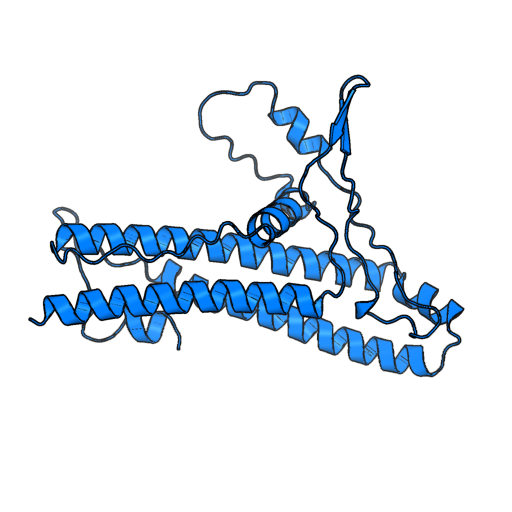12 136 SER A CA 1
ATOM 1103 C C . SER A 1 136 ? 3.413 14.186 -5.875 1.00 71.12 136 SER A C 1
ATOM 1105 O O . SER A 1 136 ? 2.873 14.944 -5.070 1.00 71.12 136 SER A O 1
ATOM 1107 N N . PHE A 1 137 ? 3.378 14.434 -7.189 1.00 60.03 137 PHE A N 1
ATOM 1108 C CA . PHE A 1 137 ? 2.756 15.644 -7.755 1.00 60.03 137 PHE A CA 1
ATOM 1109 C C . PHE A 1 137 ? 1.245 15.749 -7.479 1.00 60.03 137 PHE A C 1
ATOM 1111 O O . PHE A 1 137 ? 0.701 16.849 -7.452 1.00 60.03 137 PHE A O 1
ATOM 1118 N N . ILE A 1 138 ? 0.576 14.618 -7.233 1.00 54.38 138 ILE A N 1
ATOM 1119 C CA . ILE A 1 138 ? -0.870 14.536 -6.972 1.00 54.38 138 ILE A CA 1
ATOM 1120 C C . ILE A 1 138 ? -1.227 15.174 -5.618 1.00 54.38 138 ILE A C 1
ATOM 1122 O O . ILE A 1 138 ? -2.290 15.775 -5.479 1.00 54.38 138 ILE A O 1
ATOM 1126 N N . HIS A 1 139 ? -0.325 15.103 -4.634 1.00 51.81 139 HIS A N 1
ATOM 1127 C CA . HIS A 1 139 ? -0.573 15.565 -3.260 1.00 51.81 139 HIS A CA 1
ATOM 1128 C C . HIS A 1 139 ? 0.156 16.869 -2.903 1.00 51.81 139 HIS A C 1
ATOM 1130 O O . HIS A 1 139 ? 0.073 17.333 -1.770 1.00 51.81 139 HIS A O 1
ATOM 1136 N N . GLN A 1 140 ? 0.816 17.519 -3.867 1.00 51.25 140 GLN A N 1
ATOM 1137 C CA . GLN A 1 140 ? 1.519 18.797 -3.655 1.00 51.25 140 GLN A CA 1
ATOM 1138 C C . GLN A 1 140 ? 0.587 19.994 -3.392 1.00 51.25 140 GLN A C 1
ATOM 1140 O O . GLN A 1 140 ? 1.053 21.047 -2.958 1.00 51.25 140 GLN A O 1
ATOM 1145 N N . ASN A 1 141 ? -0.722 19.836 -3.619 1.00 42.50 141 ASN A N 1
ATOM 1146 C CA . ASN A 1 141 ? -1.727 20.889 -3.441 1.00 42.50 141 ASN A CA 1
ATOM 1147 C C . ASN A 1 141 ? -2.615 20.725 -2.196 1.00 42.50 141 ASN A C 1
ATOM 1149 O O . ASN A 1 141 ? -3.559 21.497 -2.040 1.00 42.50 141 ASN A O 1
ATOM 1153 N N . THR A 1 142 ? -2.354 19.778 -1.284 1.00 43.34 142 THR A N 1
ATOM 1154 C CA . THR A 1 142 ? -3.114 19.714 -0.020 1.00 43.34 142 THR A CA 1
ATOM 1155 C C . THR A 1 142 ? -2.676 20.818 0.943 1.00 43.34 142 THR A C 1
ATOM 1157 O O . THR A 1 142 ? -1.933 20.593 1.893 1.00 43.34 142 THR A O 1
ATOM 1160 N N . THR A 1 143 ? -3.175 22.032 0.711 1.00 42.69 143 THR A N 1
ATOM 1161 C CA . THR A 1 143 ? -3.248 23.110 1.699 1.00 42.69 143 THR A CA 1
ATOM 1162 C C . THR A 1 143 ? -4.272 22.744 2.773 1.00 42.69 143 THR A C 1
ATOM 1164 O O . THR A 1 143 ? -5.398 23.228 2.766 1.00 42.69 143 THR A O 1
ATOM 1167 N N . THR A 1 144 ? -3.889 21.888 3.713 1.00 37.09 144 THR A N 1
ATOM 1168 C CA . THR A 1 144 ? -4.616 21.720 4.982 1.00 37.09 144 THR A CA 1
ATOM 1169 C C . THR A 1 144 ? -3.626 21.893 6.119 1.00 37.09 144 THR A C 1
ATOM 1171 O O . THR A 1 144 ? -3.238 20.961 6.809 1.00 37.09 144 THR A O 1
ATOM 1174 N N . PHE A 1 145 ? -3.182 23.140 6.258 1.00 38.12 145 PHE A N 1
ATOM 1175 C CA . PHE A 1 145 ? -2.434 23.651 7.397 1.00 38.12 145 PHE A CA 1
ATOM 1176 C C . PHE A 1 145 ? -3.456 24.324 8.325 1.00 38.12 145 PHE A C 1
ATOM 1178 O O . PHE A 1 145 ? -3.615 25.543 8.329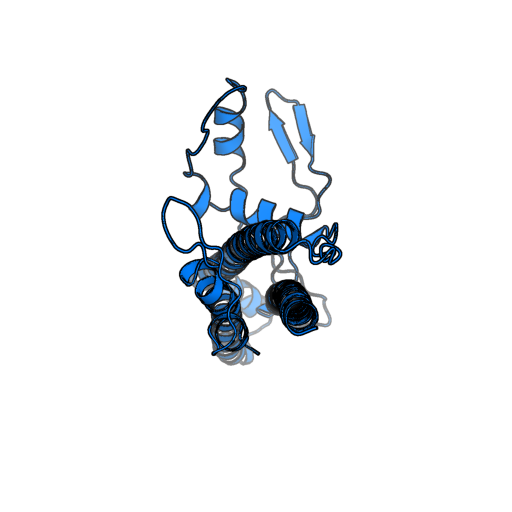 1.00 38.12 145 PHE A O 1
ATOM 1185 N N . THR A 1 146 ? -4.255 23.539 9.047 1.00 35.66 146 THR A N 1
ATOM 1186 C CA . THR A 1 146 ? -5.131 24.101 10.080 1.00 35.66 146 THR A CA 1
ATOM 1187 C C . THR A 1 146 ? -4.341 24.250 11.369 1.00 35.66 146 THR A C 1
ATOM 1189 O O . THR A 1 146 ? -4.157 23.284 12.100 1.00 35.66 146 THR A O 1
ATOM 1192 N N . GLY A 1 147 ? -3.933 25.486 11.649 1.00 35.19 147 GLY A N 1
ATOM 1193 C CA . GLY A 1 147 ? -3.786 25.965 13.018 1.00 35.19 147 GLY A CA 1
ATOM 1194 C C . GLY A 1 147 ? -2.412 25.784 13.656 1.00 35.19 147 GLY A C 1
ATOM 1195 O O . GLY A 1 147 ? -2.126 24.765 14.265 1.00 35.19 147 GLY A O 1
ATOM 1196 N N . GLN A 1 148 ? -1.684 26.900 13.644 1.00 35.12 148 GLN A N 1
ATOM 1197 C CA . GLN A 1 148 ? -0.595 27.295 14.541 1.00 35.12 148 GLN A CA 1
ATOM 1198 C C . GLN A 1 148 ? 0.802 26.728 14.266 1.00 35.12 148 GLN A C 1
ATOM 1200 O O . GLN A 1 148 ? 1.041 25.532 14.176 1.00 35.12 148 GLN A O 1
ATOM 1205 N N . THR A 1 149 ? 1.726 27.692 14.183 1.00 32.75 149 THR A N 1
ATOM 1206 C CA . THR A 1 149 ? 3.170 27.593 13.946 1.00 32.75 149 THR A CA 1
ATOM 1207 C C . THR A 1 149 ? 3.550 27.001 12.595 1.00 32.75 149 THR A C 1
ATOM 1209 O O . THR A 1 149 ? 3.531 25.797 12.419 1.00 32.75 149 THR A O 1
ATOM 1212 N N . ASP A 1 150 ? 3.870 27.864 11.621 1.00 33.66 150 ASP A N 1
ATOM 1213 C CA . ASP A 1 150 ? 5.140 27.809 10.872 1.00 33.66 150 ASP A CA 1
ATOM 1214 C C . ASP A 1 150 ? 5.093 28.671 9.600 1.00 33.66 150 ASP A C 1
ATOM 1216 O O . ASP A 1 150 ? 4.974 28.180 8.477 1.00 33.66 150 ASP A O 1
ATOM 1220 N N . ASN A 1 151 ? 5.307 29.981 9.761 1.00 33.19 151 ASN A N 1
ATOM 1221 C CA . ASN A 1 151 ? 5.446 30.949 8.660 1.00 33.19 151 ASN A CA 1
ATOM 1222 C C . ASN A 1 151 ? 6.734 30.773 7.811 1.00 33.19 151 ASN A C 1
ATOM 1224 O O . ASN A 1 151 ? 7.131 31.680 7.087 1.00 33.19 151 ASN A O 1
ATOM 1228 N N . ILE A 1 152 ? 7.377 29.599 7.862 1.00 37.62 152 ILE A N 1
ATOM 1229 C CA . ILE A 1 152 ? 8.537 29.216 7.033 1.00 37.62 152 ILE A CA 1
ATOM 1230 C C . ILE A 1 152 ? 8.332 27.833 6.358 1.00 37.62 152 ILE A C 1
ATOM 1232 O O . ILE A 1 152 ? 8.953 27.555 5.332 1.00 37.62 152 ILE A O 1
ATOM 1236 N N . LYS A 1 153 ? 7.405 26.975 6.824 1.00 43.84 153 LYS A N 1
ATOM 1237 C CA . LYS A 1 153 ? 7.218 25.614 6.263 1.00 43.84 153 LYS A CA 1
ATOM 1238 C C . LYS A 1 153 ? 6.477 25.575 4.919 1.00 43.84 153 LYS A C 1
ATOM 1240 O O . LYS A 1 153 ? 6.748 24.695 4.106 1.00 43.84 153 LYS A O 1
ATOM 1245 N N . GLY A 1 154 ? 5.628 26.559 4.618 1.00 35.56 154 GLY A N 1
ATOM 1246 C CA . GLY A 1 154 ? 4.817 26.570 3.388 1.00 35.56 154 GLY A CA 1
ATOM 1247 C C . GLY A 1 154 ? 5.601 26.735 2.072 1.00 35.56 154 GLY A C 1
ATOM 1248 O O . GLY A 1 154 ? 5.138 26.292 1.022 1.00 35.56 154 GLY A O 1
ATOM 1249 N N . GLN A 1 155 ? 6.806 27.325 2.095 1.00 36.62 155 GLN A N 1
ATOM 1250 C CA . GLN A 1 155 ? 7.701 27.343 0.922 1.00 36.62 155 GLN A CA 1
ATOM 1251 C C . GLN A 1 155 ? 8.561 26.072 0.806 1.00 36.62 155 GLN A C 1
ATOM 1253 O O . GLN A 1 155 ? 8.963 25.713 -0.302 1.00 36.62 155 GLN A O 1
ATOM 1258 N N . MET A 1 156 ? 8.812 25.371 1.920 1.00 42.66 156 MET A N 1
ATOM 1259 C CA . MET A 1 156 ? 9.555 24.106 1.941 1.00 42.66 156 MET A CA 1
ATOM 1260 C C . MET A 1 156 ? 8.780 22.965 1.270 1.00 42.66 156 MET A C 1
ATOM 1262 O O . MET A 1 156 ? 9.399 22.087 0.683 1.00 42.66 156 MET A O 1
ATOM 1266 N N . GLU A 1 157 ? 7.445 22.965 1.320 1.00 44.28 157 GLU A N 1
ATOM 1267 C CA . GLU A 1 157 ? 6.618 21.889 0.745 1.00 44.28 157 GLU A CA 1
ATOM 1268 C C . GLU A 1 157 ? 6.517 21.957 -0.785 1.00 44.28 157 GLU A C 1
ATOM 1270 O O . GLU A 1 157 ? 6.600 20.927 -1.450 1.00 44.28 157 GLU A O 1
ATOM 1275 N N . LYS A 1 158 ? 6.479 23.162 -1.371 1.00 40.19 158 LYS A N 1
ATOM 1276 C CA . LYS A 1 158 ? 6.421 23.348 -2.835 1.00 40.19 158 LYS A CA 1
ATOM 1277 C C . LYS A 1 158 ? 7.721 22.982 -3.569 1.00 40.19 158 LYS A C 1
ATOM 1279 O O . LYS A 1 158 ? 7.689 22.761 -4.774 1.00 40.19 158 LYS 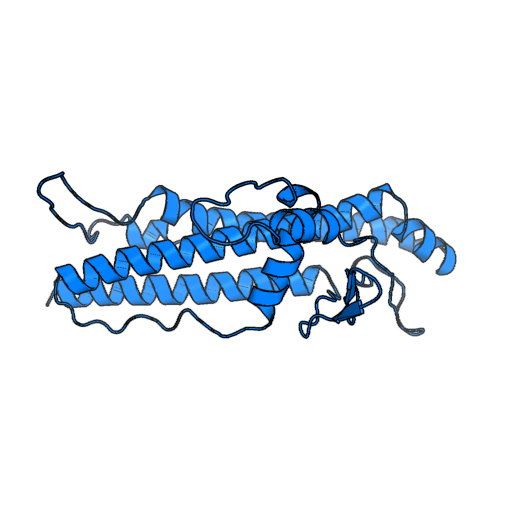A O 1
ATOM 1284 N N . ARG A 1 159 ? 8.862 22.914 -2.867 1.00 41.31 159 ARG A N 1
ATOM 1285 C CA . ARG A 1 159 ? 10.185 22.550 -3.427 1.00 41.31 159 ARG A CA 1
ATOM 1286 C C . ARG A 1 159 ? 10.609 21.099 -3.145 1.00 41.31 159 ARG A C 1
ATOM 1288 O O . ARG A 1 159 ? 11.679 20.694 -3.580 1.00 41.31 159 ARG A O 1
ATOM 1295 N N . LYS A 1 160 ? 9.775 20.309 -2.456 1.00 51.22 160 LYS A N 1
ATOM 1296 C CA . LYS A 1 160 ? 9.986 18.866 -2.202 1.00 51.22 160 LYS A CA 1
ATOM 1297 C C . LYS A 1 160 ? 9.524 17.960 -3.348 1.00 51.22 160 LYS A C 1
ATOM 1299 O O . LYS A 1 160 ? 9.569 16.739 -3.201 1.00 51.22 160 LYS A O 1
ATOM 1304 N N . ALA A 1 161 ? 9.058 18.535 -4.457 1.00 53.03 161 ALA A N 1
ATOM 1305 C CA . ALA A 1 161 ? 8.690 17.788 -5.650 1.00 53.03 161 ALA A CA 1
ATOM 1306 C C . ALA A 1 161 ? 9.910 17.020 -6.168 1.00 53.03 161 ALA A C 1
ATOM 1308 O O . ALA A 1 161 ? 10.821 17.600 -6.757 1.00 53.03 161 ALA A O 1
ATOM 1309 N N . MET A 1 162 ? 9.949 15.719 -5.899 1.00 61.81 162 MET A N 1
ATOM 1310 C CA . MET A 1 162 ? 11.000 14.859 -6.414 1.00 61.81 162 MET A CA 1
ATOM 1311 C C . MET A 1 162 ? 10.818 14.653 -7.916 1.00 61.81 162 MET A C 1
ATOM 1313 O O . MET A 1 162 ? 9.693 14.536 -8.407 1.00 61.81 162 MET A O 1
ATOM 1317 N N . SER A 1 163 ? 11.935 14.563 -8.642 1.00 64.44 163 SER A N 1
ATOM 1318 C CA . SER A 1 163 ? 11.904 13.921 -9.951 1.00 64.44 163 SER A CA 1
ATOM 1319 C C . SER A 1 163 ? 11.661 12.437 -9.713 1.00 64.44 163 SER A C 1
ATOM 1321 O O . SER A 1 163 ? 12.522 11.736 -9.190 1.00 64.44 163 SER A O 1
ATOM 1323 N N . TRP A 1 164 ? 10.463 11.984 -10.059 1.00 73.06 164 TRP A N 1
ATOM 1324 C CA . TRP A 1 164 ? 10.063 10.582 -9.962 1.00 73.06 164 TRP A CA 1
ATOM 1325 C C . TRP A 1 164 ? 10.361 9.801 -11.235 1.00 73.06 164 TRP A C 1
ATOM 1327 O O . TRP A 1 164 ? 9.818 8.718 -11.423 1.00 73.06 164 TRP A O 1
ATOM 1337 N N . PHE A 1 165 ? 11.184 10.361 -12.124 1.00 78.06 165 PHE A N 1
ATOM 1338 C CA . PHE A 1 165 ? 11.637 9.641 -13.300 1.00 78.06 165 PHE A CA 1
ATOM 1339 C C . PHE A 1 165 ? 12.439 8.422 -12.830 1.00 78.06 165 PHE A C 1
ATOM 1341 O O . PHE A 1 165 ? 13.480 8.610 -12.194 1.00 78.06 165 PHE A O 1
ATOM 1348 N N . PRO A 1 166 ? 11.938 7.199 -13.051 1.00 85.00 166 PRO A N 1
ATOM 1349 C CA . PRO A 1 166 ? 12.568 6.022 -12.496 1.00 85.00 166 PRO A CA 1
ATOM 1350 C C . PRO A 1 166 ? 13.809 5.671 -13.321 1.00 85.00 166 PRO A C 1
ATOM 1352 O O . PRO A 1 166 ? 13.907 6.015 -14.501 1.00 85.00 166 PRO A O 1
ATOM 1355 N N . SER A 1 167 ? 14.761 4.985 -12.706 1.00 86.81 167 SER A N 1
ATOM 1356 C CA . SER A 1 167 ? 15.881 4.363 -13.409 1.00 86.81 167 SER A CA 1
ATOM 1357 C C . SER A 1 167 ? 15.587 2.892 -13.673 1.00 86.81 167 SER A C 1
ATOM 1359 O O . SER A 1 167 ? 14.749 2.282 -13.012 1.00 86.81 167 SER A O 1
ATOM 1361 N N . LEU A 1 168 ? 16.289 2.317 -14.644 1.00 87.81 168 LEU A N 1
ATOM 1362 C CA . LEU A 1 168 ? 16.346 0.873 -14.826 1.00 87.81 168 LEU A CA 1
ATOM 1363 C C . LEU A 1 168 ? 17.622 0.352 -14.173 1.00 87.81 168 LEU A C 1
ATOM 1365 O O . LEU A 1 168 ? 18.707 0.875 -14.426 1.00 87.81 168 LEU A O 1
ATOM 1369 N N . ASN A 1 169 ? 17.478 -0.679 -13.355 1.00 85.19 169 ASN A N 1
ATOM 1370 C CA . ASN A 1 169 ? 18.559 -1.352 -12.664 1.00 85.19 169 ASN A CA 1
ATOM 1371 C C . ASN A 1 169 ? 18.413 -2.863 -12.891 1.00 85.19 169 ASN A C 1
ATOM 1373 O O . ASN A 1 169 ? 17.400 -3.458 -12.524 1.00 85.19 169 ASN A O 1
ATOM 1377 N N . TRP A 1 170 ? 19.393 -3.469 -13.562 1.00 82.56 170 TRP A N 1
ATOM 1378 C CA . TRP A 1 170 ? 19.426 -4.901 -13.854 1.00 82.56 170 TRP A CA 1
ATOM 1379 C C . TRP A 1 170 ? 20.871 -5.402 -13.863 1.00 82.56 170 TRP A C 1
ATOM 1381 O O . TRP A 1 170 ? 21.805 -4.650 -14.161 1.00 82.56 170 TRP A O 1
ATOM 1391 N N . SER A 1 171 ? 21.063 -6.671 -13.508 1.00 82.06 171 SER A N 1
ATOM 1392 C CA . SER A 1 171 ? 22.375 -7.317 -13.575 1.00 82.06 171 SER A CA 1
ATOM 1393 C C . SER A 1 171 ? 22.689 -7.763 -15.008 1.00 82.06 171 SER A C 1
ATOM 1395 O O . SER A 1 171 ? 21.793 -7.917 -15.829 1.00 82.06 171 SER A O 1
ATOM 1397 N N . ALA A 1 172 ? 23.960 -8.014 -15.330 1.00 74.88 172 ALA A N 1
ATOM 1398 C CA . ALA A 1 172 ? 24.331 -8.536 -16.652 1.00 74.88 172 ALA A CA 1
ATOM 1399 C C . ALA A 1 172 ? 23.750 -9.938 -16.941 1.00 74.88 172 ALA A C 1
ATOM 1401 O O . ALA A 1 172 ? 23.708 -10.352 -18.098 1.00 74.88 172 ALA A O 1
ATOM 1402 N N . GLU A 1 173 ? 23.325 -10.655 -15.899 1.00 78.88 173 GLU A N 1
ATOM 1403 C CA . GLU A 1 173 ? 22.777 -12.013 -15.967 1.00 78.88 173 GLU A CA 1
ATOM 1404 C C . GLU A 1 173 ? 21.242 -12.028 -16.074 1.00 78.88 173 GLU A C 1
ATOM 1406 O O . GLU A 1 173 ? 20.662 -13.062 -16.400 1.00 78.88 173 GLU A O 1
ATOM 1411 N N . GLU A 1 174 ? 20.581 -10.888 -15.847 1.00 80.38 174 GLU A N 1
ATOM 1412 C CA . GLU A 1 174 ? 19.126 -10.749 -15.897 1.00 80.38 174 GLU A CA 1
ATOM 1413 C C . GLU A 1 174 ? 18.706 -9.805 -17.025 1.00 80.38 174 GLU A C 1
ATOM 1415 O O . GLU A 1 174 ? 19.251 -8.716 -17.204 1.00 80.38 174 GLU A O 1
ATOM 1420 N N . GLU A 1 175 ? 17.701 -10.200 -17.802 1.00 82.25 175 GLU A N 1
ATOM 1421 C CA . GLU A 1 175 ? 17.165 -9.325 -18.840 1.00 82.25 175 GLU A CA 1
ATOM 1422 C C . GLU A 1 175 ? 16.297 -8.214 -18.221 1.00 82.25 175 GLU A C 1
ATOM 1424 O O . GLU A 1 175 ? 15.526 -8.477 -17.291 1.00 82.25 175 GLU A O 1
ATOM 1429 N N . PRO A 1 176 ? 16.376 -6.969 -18.731 1.00 87.44 176 PRO A N 1
ATOM 1430 C CA . PRO A 1 176 ? 15.588 -5.870 -18.193 1.00 87.44 176 PRO A CA 1
ATOM 1431 C C . PRO A 1 176 ? 14.093 -6.136 -18.395 1.00 87.44 176 PRO A C 1
ATOM 1433 O O . PRO A 1 176 ? 13.644 -6.487 -19.489 1.00 87.44 176 PRO A O 1
ATOM 1436 N N . SER A 1 177 ? 13.321 -5.927 -17.333 1.00 88.94 177 SER A N 1
ATOM 1437 C CA . SER A 1 177 ? 11.875 -6.142 -17.288 1.00 88.94 177 SER A CA 1
ATOM 1438 C C . SER A 1 177 ? 11.164 -4.987 -16.579 1.00 88.94 177 SER A C 1
ATOM 1440 O O . SER A 1 177 ? 11.792 -4.042 -16.103 1.00 88.94 177 SER A O 1
ATOM 1442 N N . CYS A 1 178 ? 9.837 -5.075 -16.462 1.00 88.12 178 CYS A N 1
ATOM 1443 C CA . CYS A 1 178 ? 9.066 -4.124 -15.657 1.00 88.12 178 CYS A CA 1
ATOM 1444 C C . CYS A 1 178 ? 9.488 -4.141 -14.177 1.00 88.12 178 CYS A C 1
ATOM 1446 O O . CYS A 1 178 ? 9.399 -3.127 -13.499 1.00 88.12 178 CYS A O 1
ATOM 1448 N N . GLU A 1 179 ? 9.996 -5.251 -13.644 1.00 91.50 179 GLU A N 1
ATOM 1449 C CA . GLU A 1 179 ? 10.452 -5.286 -12.246 1.00 91.50 179 GLU A CA 1
ATOM 1450 C C . GLU A 1 179 ? 11.849 -4.678 -12.055 1.00 91.50 179 GLU A C 1
ATOM 1452 O O . GLU A 1 179 ? 12.235 -4.378 -10.929 1.00 91.50 179 GLU A O 1
ATOM 1457 N N . SER A 1 180 ? 12.581 -4.419 -13.144 1.00 89.88 180 SER A N 1
ATOM 1458 C CA . SER A 1 180 ? 13.906 -3.783 -13.120 1.00 89.88 180 SER A CA 1
ATOM 1459 C C . SER A 1 180 ? 13.852 -2.279 -12.824 1.00 89.88 180 SER A C 1
ATOM 1461 O O . SER A 1 180 ? 14.881 -1.608 -12.835 1.00 89.88 180 SER A O 1
ATOM 1463 N N . TYR A 1 181 ? 12.667 -1.712 -12.588 1.00 86.94 181 TYR A N 1
ATOM 1464 C CA . TYR A 1 181 ? 12.527 -0.307 -12.232 1.00 86.94 181 TYR A CA 1
ATOM 1465 C C . TYR A 1 181 ? 12.962 -0.017 -10.798 1.00 86.94 181 TYR A C 1
ATOM 1467 O O . TYR A 1 181 ? 12.558 -0.686 -9.844 1.00 86.94 181 TYR A O 1
ATOM 1475 N N . GLU A 1 182 ? 13.723 1.063 -10.665 1.00 88.62 182 GLU A N 1
ATOM 1476 C CA . GLU A 1 182 ? 14.076 1.700 -9.408 1.00 88.62 182 GLU A CA 1
ATOM 1477 C C . GLU A 1 182 ? 13.432 3.090 -9.352 1.00 88.62 182 GLU A C 1
ATOM 1479 O O . GLU A 1 182 ? 13.707 3.966 -10.177 1.00 88.62 182 GLU A O 1
ATOM 1484 N N . PHE A 1 183 ? 12.539 3.292 -8.383 1.00 84.25 183 PHE A N 1
ATOM 1485 C CA . PHE A 1 183 ? 11.899 4.585 -8.147 1.00 84.25 183 PHE A CA 1
ATOM 1486 C C . PHE A 1 183 ? 12.594 5.345 -7.024 1.00 84.25 183 PHE A C 1
ATOM 1488 O O . PHE A 1 183 ? 12.776 4.803 -5.937 1.00 84.25 183 PHE A O 1
ATOM 1495 N N . GLY A 1 184 ? 12.860 6.634 -7.240 1.00 74.69 184 GLY A N 1
ATOM 1496 C CA . GLY A 1 184 ? 13.545 7.480 -6.261 1.00 74.69 184 GLY A CA 1
ATOM 1497 C C . GLY A 1 184 ? 15.051 7.211 -6.208 1.00 74.69 184 GLY A C 1
ATOM 1498 O O . GLY A 1 184 ? 15.585 6.444 -6.998 1.00 74.69 184 GLY A O 1
ATOM 1499 N N . THR A 1 185 ? 15.748 7.876 -5.288 1.00 67.62 185 THR A N 1
ATOM 1500 C CA . THR A 1 185 ? 17.178 7.655 -5.035 1.00 67.62 185 THR A CA 1
ATOM 1501 C C . THR A 1 185 ? 17.407 7.468 -3.540 1.00 67.62 185 THR A C 1
ATOM 1503 O O . THR A 1 185 ? 16.739 8.096 -2.717 1.00 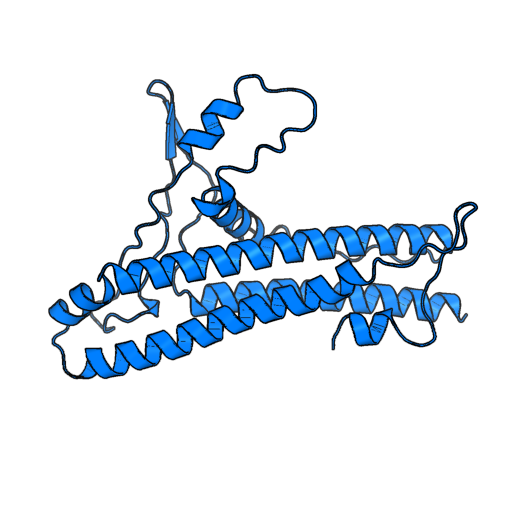67.62 185 THR A O 1
ATOM 1506 N N . SER A 1 186 ? 18.365 6.618 -3.174 1.00 55.88 186 SER A N 1
ATOM 1507 C CA . SER A 1 186 ? 18.719 6.304 -1.781 1.00 55.88 186 SER A CA 1
ATOM 1508 C C . SER A 1 186 ? 19.269 7.505 -0.993 1.00 55.88 186 SER A C 1
ATOM 1510 O O . SER A 1 186 ? 19.188 7.517 0.230 1.00 55.88 186 SER A O 1
ATOM 1512 N N . ASN A 1 187 ? 19.735 8.557 -1.681 1.00 56.22 187 ASN A N 1
ATOM 1513 C CA . ASN A 1 187 ? 20.277 9.784 -1.089 1.00 56.22 187 ASN A CA 1
ATOM 1514 C C . ASN A 1 187 ? 19.468 11.019 -1.519 1.00 56.22 187 ASN A C 1
ATOM 1516 O O . ASN A 1 187 ? 19.913 11.812 -2.357 1.00 56.22 187 ASN A O 1
ATOM 1520 N N . TRP A 1 188 ? 18.265 11.197 -0.965 1.00 58.03 188 TRP A N 1
ATOM 1521 C CA . TRP A 1 188 ? 17.499 12.421 -1.202 1.00 58.03 188 TRP A CA 1
ATOM 1522 C C . TRP A 1 188 ? 18.060 13.582 -0.379 1.00 58.03 188 TRP A C 1
ATOM 1524 O O . TRP A 1 188 ? 18.176 13.502 0.846 1.00 58.03 188 TRP A O 1
ATOM 1534 N N . TYR A 1 189 ? 18.356 14.689 -1.062 1.00 55.25 189 TYR A N 1
ATOM 1535 C CA . TYR A 1 189 ? 18.707 15.950 -0.428 1.00 55.25 189 TYR A CA 1
ATOM 1536 C C . TYR A 1 189 ? 17.945 17.123 -1.034 1.00 55.25 189 TYR A C 1
ATOM 1538 O O . TYR A 1 189 ? 17.668 17.159 -2.231 1.00 55.25 189 TYR A O 1
ATOM 1546 N N . THR A 1 190 ? 17.662 18.130 -0.212 1.00 52.88 190 THR A N 1
ATOM 1547 C CA . THR A 1 190 ? 17.225 19.450 -0.677 1.00 52.88 190 THR A CA 1
ATOM 1548 C C . THR A 1 190 ? 18.307 20.476 -0.374 1.00 52.88 190 THR A C 1
ATOM 1550 O O . THR A 1 190 ? 18.886 20.466 0.710 1.00 52.88 190 THR A O 1
ATOM 1553 N N . SER A 1 191 ? 18.602 21.370 -1.319 1.00 46.97 191 SER A N 1
ATOM 1554 C CA . SER A 1 191 ? 19.488 22.509 -1.063 1.00 46.97 191 SER A CA 1
ATOM 1555 C C . SER A 1 191 ? 18.655 23.759 -0.789 1.00 46.97 191 SER A C 1
ATOM 1557 O O . SER A 1 191 ? 17.787 24.119 -1.584 1.00 46.97 191 SER A O 1
ATOM 1559 N N . ILE A 1 192 ? 18.889 24.410 0.350 1.00 50.59 192 ILE A N 1
ATOM 1560 C CA . ILE A 1 192 ? 18.225 25.656 0.745 1.00 50.59 192 ILE A CA 1
ATOM 1561 C C . ILE A 1 192 ? 19.319 26.653 1.108 1.00 50.59 192 ILE A C 1
ATOM 1563 O O . ILE A 1 192 ? 20.116 26.392 2.002 1.00 50.59 192 ILE A O 1
ATOM 1567 N N . ASN A 1 193 ? 19.369 27.786 0.403 1.00 58.22 193 ASN A N 1
ATOM 1568 C CA . ASN A 1 193 ? 20.374 28.838 0.611 1.00 58.22 193 ASN A CA 1
ATOM 1569 C C . ASN A 1 193 ? 21.828 28.318 0.589 1.00 58.22 193 ASN A C 1
ATOM 1571 O O . ASN A 1 193 ? 22.676 28.802 1.331 1.00 58.22 193 ASN A O 1
ATOM 1575 N N . GLY A 1 194 ? 22.113 27.310 -0.244 1.00 57.72 194 GLY A N 1
ATOM 1576 C CA . GLY A 1 194 ? 23.436 26.685 -0.347 1.00 57.72 194 GLY A CA 1
ATOM 1577 C C . GLY A 1 194 ? 23.715 25.583 0.682 1.00 57.72 194 GLY A C 1
ATOM 1578 O O . GLY A 1 194 ? 24.708 24.875 0.546 1.00 57.72 194 GLY A O 1
ATOM 1579 N N . SER A 1 195 ? 22.836 25.365 1.665 1.00 49.56 195 SER A N 1
ATOM 1580 C CA . SER A 1 195 ? 22.949 24.268 2.633 1.00 49.56 195 SER A CA 1
ATOM 1581 C C . SER A 1 195 ? 22.190 23.027 2.159 1.00 49.56 195 SER A C 1
ATOM 1583 O O . SER A 1 195 ? 21.023 23.114 1.777 1.00 49.56 195 SER A O 1
ATOM 1585 N N . LYS A 1 196 ? 22.858 21.869 2.171 1.00 58.94 196 LYS A N 1
ATOM 1586 C CA . LYS A 1 196 ? 22.302 20.559 1.802 1.00 58.94 196 LYS A CA 1
ATOM 1587 C C . LYS A 1 196 ? 21.633 19.914 3.022 1.00 58.94 196 LYS A C 1
ATOM 1589 O O . LYS A 1 196 ? 22.267 19.786 4.062 1.00 58.94 196 LYS A O 1
ATOM 1594 N N . TYR A 1 197 ? 20.379 19.496 2.884 1.00 56.53 197 TYR A N 1
ATOM 1595 C CA . TYR A 1 197 ? 19.617 18.775 3.905 1.00 56.53 197 TYR A CA 1
ATOM 1596 C C . TYR A 1 197 ? 19.248 17.397 3.367 1.00 56.53 197 TYR A C 1
ATOM 1598 O O . TYR A 1 197 ? 18.453 17.306 2.432 1.00 56.53 197 TYR A O 1
ATOM 1606 N N . GLU A 1 198 ? 19.835 16.349 3.937 1.00 60.59 198 GLU A N 1
ATOM 1607 C CA . GLU A 1 198 ? 19.606 14.950 3.565 1.00 60.59 198 GLU A CA 1
ATOM 1608 C C . GLU A 1 198 ? 18.536 14.317 4.459 1.00 60.59 198 GLU A C 1
ATOM 1610 O O . GLU A 1 198 ? 18.480 14.584 5.661 1.00 60.59 198 GLU A O 1
ATOM 1615 N N . SER A 1 199 ? 17.670 13.485 3.878 1.00 60.69 199 SER A N 1
ATOM 1616 C CA . SER A 1 199 ? 16.811 12.610 4.679 1.00 60.69 199 SER A CA 1
ATOM 1617 C C . SER A 1 199 ? 17.562 11.338 5.039 1.00 60.69 199 SER A C 1
ATOM 1619 O O . SER A 1 199 ? 18.246 10.761 4.204 1.00 60.69 199 SER A O 1
ATOM 1621 N N . SER A 1 200 ? 17.383 10.873 6.273 1.00 62.22 200 SER A N 1
ATOM 1622 C CA . SER A 1 200 ? 17.900 9.587 6.746 1.00 62.22 200 SER A CA 1
ATOM 1623 C C . SER A 1 200 ? 17.053 8.384 6.305 1.00 62.22 200 SER A C 1
ATOM 1625 O O . SER A 1 200 ? 17.297 7.278 6.775 1.00 62.22 200 SER A O 1
ATOM 1627 N N . ILE A 1 201 ? 16.007 8.592 5.496 1.00 66.50 201 ILE A N 1
ATOM 1628 C CA . ILE A 1 201 ? 15.050 7.554 5.093 1.00 66.50 201 ILE A CA 1
ATOM 1629 C C . ILE A 1 201 ? 15.372 7.112 3.667 1.00 66.50 201 ILE A C 1
ATOM 1631 O O . ILE A 1 201 ? 15.307 7.916 2.737 1.00 66.50 201 ILE A O 1
ATOM 1635 N N . GLU A 1 202 ? 15.659 5.823 3.488 1.00 74.38 202 GLU A N 1
ATOM 1636 C CA . GLU A 1 202 ? 15.819 5.216 2.169 1.00 74.38 202 GLU A CA 1
ATOM 1637 C C . GLU A 1 202 ? 14.460 5.123 1.456 1.00 74.38 202 GLU A C 1
ATOM 1639 O O . GLU A 1 202 ? 13.551 4.393 1.864 1.00 74.38 202 GLU A O 1
ATOM 1644 N N . ILE A 1 203 ? 14.314 5.884 0.373 1.00 78.69 203 ILE A N 1
ATOM 1645 C CA . ILE A 1 203 ? 13.063 5.981 -0.392 1.00 78.69 203 ILE A CA 1
ATOM 1646 C C . ILE A 1 203 ? 13.060 5.174 -1.690 1.00 78.69 203 ILE A C 1
ATOM 1648 O O . ILE A 1 203 ? 12.003 5.069 -2.310 1.00 78.69 203 ILE A O 1
ATOM 1652 N N . SER A 1 204 ? 14.197 4.592 -2.079 1.00 84.56 204 SER A N 1
ATOM 1653 C CA . SER A 1 204 ? 14.343 3.771 -3.286 1.00 84.56 204 SER A CA 1
ATOM 1654 C C . SER A 1 204 ? 13.374 2.591 -3.262 1.00 84.56 204 SER A C 1
ATOM 1656 O O . SER A 1 204 ? 13.327 1.829 -2.297 1.00 84.56 204 SER A O 1
ATOM 1658 N N . VAL A 1 205 ? 12.563 2.421 -4.301 1.00 87.50 205 VAL A N 1
ATOM 1659 C CA . VAL A 1 205 ? 11.699 1.242 -4.462 1.00 87.50 205 VAL A CA 1
ATOM 1660 C C . VAL A 1 205 ? 12.215 0.420 -5.630 1.00 87.50 205 VAL A C 1
ATOM 1662 O O . VAL A 1 205 ? 12.180 0.897 -6.759 1.00 87.50 205 VAL A O 1
ATOM 1665 N N . HIS A 1 206 ? 12.647 -0.808 -5.344 1.00 87.44 206 HIS A N 1
ATOM 1666 C CA . HIS A 1 206 ? 13.050 -1.803 -6.336 1.00 87.44 206 HIS A CA 1
ATOM 1667 C C . HIS A 1 206 ? 11.961 -2.871 -6.445 1.00 87.44 206 HIS A C 1
ATOM 1669 O O . HIS A 1 206 ? 11.569 -3.439 -5.423 1.00 87.44 206 HIS A O 1
ATOM 1675 N N . GLY A 1 207 ? 11.473 -3.132 -7.659 1.00 86.50 207 GLY A N 1
ATOM 1676 C CA . GLY A 1 207 ? 10.398 -4.096 -7.906 1.00 86.50 207 GLY A CA 1
ATOM 1677 C C . GLY A 1 207 ? 9.040 -3.628 -7.370 1.00 86.50 207 GLY A C 1
ATOM 1678 O O . GLY A 1 207 ? 8.739 -3.712 -6.172 1.00 86.50 207 GLY A O 1
ATOM 1679 N N . PHE A 1 208 ? 8.174 -3.151 -8.266 1.00 92.88 208 PHE A N 1
ATOM 1680 C CA . PHE A 1 208 ? 6.842 -2.667 -7.893 1.00 92.88 208 PHE A CA 1
ATOM 1681 C C . PHE A 1 208 ? 5.991 -3.774 -7.265 1.00 92.88 208 PHE A C 1
ATOM 1683 O O . PHE A 1 208 ? 5.300 -3.531 -6.271 1.00 92.88 208 PHE A O 1
ATOM 1690 N N . SER A 1 209 ? 6.060 -4.994 -7.806 1.00 95.50 209 SER A N 1
ATOM 1691 C CA . SER A 1 209 ? 5.239 -6.101 -7.314 1.00 95.50 209 SER A CA 1
ATOM 1692 C C . SER A 1 209 ? 5.522 -6.406 -5.846 1.00 95.50 209 SER A C 1
ATOM 1694 O O . SER A 1 209 ? 4.589 -6.596 -5.063 1.00 95.50 209 SER A O 1
ATOM 1696 N N . GLN A 1 210 ? 6.798 -6.417 -5.449 1.00 94.19 210 GLN A N 1
ATOM 1697 C CA . GLN A 1 210 ? 7.175 -6.661 -4.058 1.00 94.19 210 GLN A CA 1
ATOM 1698 C C . GLN A 1 210 ? 6.732 -5.508 -3.154 1.00 94.19 210 GLN A C 1
ATOM 1700 O O . GLN A 1 210 ? 6.199 -5.747 -2.074 1.00 94.19 210 GLN A O 1
ATOM 1705 N N . PHE A 1 211 ? 6.883 -4.262 -3.606 1.00 94.50 211 PHE A N 1
ATOM 1706 C CA . PHE A 1 211 ? 6.413 -3.090 -2.869 1.00 94.50 211 PHE A CA 1
ATOM 1707 C C . PHE A 1 211 ? 4.901 -3.128 -2.597 1.00 94.50 211 PHE A C 1
ATOM 1709 O O . PHE A 1 211 ? 4.474 -2.926 -1.457 1.00 94.50 211 PHE A O 1
ATOM 1716 N N . ALA A 1 212 ? 4.090 -3.435 -3.613 1.00 96.69 212 ALA A N 1
ATOM 1717 C CA . ALA A 1 212 ? 2.638 -3.525 -3.480 1.00 96.69 212 ALA A CA 1
ATOM 1718 C C . ALA A 1 212 ? 2.203 -4.707 -2.598 1.00 96.69 212 ALA A C 1
ATOM 1720 O O . ALA A 1 212 ? 1.322 -4.544 -1.753 1.00 96.69 212 ALA A O 1
ATOM 1721 N N . LYS A 1 213 ? 2.852 -5.874 -2.726 1.00 96.31 213 LYS A N 1
ATOM 1722 C CA . LYS A 1 213 ? 2.605 -7.032 -1.848 1.00 96.31 213 LYS A CA 1
ATOM 1723 C C . LYS A 1 213 ? 2.913 -6.710 -0.388 1.00 96.31 213 LYS A C 1
ATOM 1725 O O . LYS A 1 213 ? 2.065 -6.953 0.465 1.00 96.31 213 LYS A O 1
ATOM 1730 N N . SER A 1 214 ? 4.055 -6.078 -0.112 1.00 94.62 214 SER A N 1
ATOM 1731 C CA . SER A 1 214 ? 4.409 -5.621 1.236 1.00 94.62 214 SER A CA 1
ATOM 1732 C C . SER A 1 214 ? 3.395 -4.616 1.790 1.00 94.62 214 SER A C 1
ATOM 1734 O O . SER A 1 214 ? 3.092 -4.641 2.981 1.00 94.62 214 SER A O 1
ATOM 1736 N N . ALA A 1 215 ? 2.848 -3.729 0.951 1.00 95.31 215 ALA A N 1
ATOM 1737 C CA . ALA A 1 215 ? 1.803 -2.794 1.365 1.00 95.31 215 ALA A CA 1
ATOM 1738 C C . ALA A 1 215 ? 0.512 -3.522 1.775 1.00 95.31 215 ALA A C 1
ATOM 1740 O O . ALA A 1 215 ? -0.029 -3.228 2.842 1.00 95.31 215 ALA A O 1
ATOM 1741 N N . ILE A 1 216 ? 0.056 -4.491 0.973 1.00 96.44 216 ILE A N 1
ATOM 1742 C CA . ILE A 1 216 ? -1.117 -5.325 1.281 1.00 96.44 216 ILE A CA 1
ATOM 1743 C C . ILE A 1 216 ? -0.888 -6.106 2.576 1.00 96.44 216 ILE A C 1
ATOM 1745 O O . ILE A 1 216 ? -1.706 -6.019 3.485 1.00 96.44 216 ILE A O 1
ATOM 1749 N N . GLU A 1 217 ? 0.238 -6.812 2.693 1.00 94.62 217 GLU A N 1
ATOM 1750 C CA . GLU A 1 217 ? 0.564 -7.632 3.864 1.00 94.62 217 GLU A CA 1
ATOM 1751 C C . GLU A 1 217 ? 0.578 -6.803 5.156 1.00 94.62 217 GLU A C 1
ATOM 1753 O O . GLU A 1 217 ? -0.018 -7.194 6.160 1.00 94.62 217 GLU A O 1
ATOM 1758 N N . ASN A 1 218 ? 1.188 -5.613 5.130 1.00 92.69 218 ASN A N 1
ATOM 1759 C CA . ASN A 1 218 ? 1.189 -4.710 6.281 1.00 92.69 218 ASN A CA 1
ATOM 1760 C C . ASN A 1 218 ? -0.229 -4.281 6.691 1.00 92.69 218 ASN A C 1
ATOM 1762 O O . ASN A 1 218 ? -0.534 -4.246 7.885 1.00 92.69 218 ASN A O 1
ATOM 1766 N N . LEU A 1 219 ? -1.094 -3.936 5.733 1.00 94.31 219 LEU A N 1
ATOM 1767 C CA . LEU A 1 219 ? -2.467 -3.514 6.028 1.00 94.31 219 LEU A CA 1
ATOM 1768 C C . LEU A 1 219 ? -3.333 -4.676 6.512 1.00 94.31 219 LEU A C 1
ATOM 1770 O O . LEU A 1 219 ? -4.056 -4.511 7.490 1.00 94.31 219 LEU A O 1
ATOM 1774 N N . GLU A 1 220 ? -3.220 -5.848 5.888 1.00 94.00 220 GLU A N 1
ATOM 1775 C CA . GLU A 1 220 ? -3.929 -7.064 6.296 1.00 94.00 220 GLU A CA 1
ATOM 1776 C C . GLU A 1 220 ? -3.538 -7.483 7.718 1.00 94.00 220 GLU A C 1
ATOM 1778 O O . GLU A 1 220 ? -4.408 -7.708 8.557 1.00 94.00 220 GLU A O 1
ATOM 1783 N N . ASN A 1 221 ? -2.247 -7.455 8.059 1.00 91.69 221 ASN A N 1
ATOM 1784 C CA . ASN A 1 221 ? -1.787 -7.728 9.423 1.00 91.69 221 ASN A CA 1
ATOM 1785 C C . ASN A 1 221 ? -2.382 -6.748 10.447 1.00 91.69 221 ASN A C 1
ATOM 1787 O O . ASN A 1 221 ? -2.779 -7.141 11.547 1.00 91.69 221 ASN A O 1
ATOM 1791 N N . LYS A 1 222 ? -2.468 -5.457 10.105 1.00 91.44 222 LYS A N 1
ATOM 1792 C CA . LYS A 1 222 ? -3.112 -4.450 10.963 1.00 91.44 222 LYS A CA 1
ATOM 1793 C C . LYS A 1 222 ? -4.624 -4.671 11.067 1.00 91.44 222 LYS A C 1
ATOM 1795 O O . LYS A 1 222 ? -5.182 -4.509 12.154 1.00 91.44 222 LYS A O 1
ATOM 1800 N N . LYS A 1 223 ? -5.271 -5.060 9.967 1.00 93.25 223 LYS A N 1
ATOM 1801 C CA . LYS A 1 223 ? -6.701 -5.377 9.895 1.00 93.25 223 LYS A CA 1
ATOM 1802 C C . LYS A 1 223 ? -7.055 -6.560 10.793 1.00 93.25 223 LYS A C 1
ATOM 1804 O O . LYS A 1 223 ? -7.960 -6.441 11.613 1.00 93.25 223 LYS A O 1
ATOM 1809 N N . VAL A 1 224 ? -6.295 -7.651 10.715 1.00 92.31 224 VAL A N 1
ATOM 1810 C CA . VAL A 1 224 ? -6.476 -8.839 11.565 1.00 92.31 224 VAL A CA 1
ATOM 1811 C C . VAL A 1 224 ? -6.370 -8.476 13.048 1.00 92.31 224 VAL A C 1
ATOM 1813 O O . VAL A 1 224 ? -7.261 -8.808 13.822 1.00 92.31 224 VAL A O 1
ATOM 1816 N N . LYS A 1 225 ? -5.365 -7.686 13.445 1.00 91.50 225 LYS A N 1
ATOM 1817 C CA . LYS A 1 225 ? -5.229 -7.219 14.839 1.00 91.50 225 LYS A CA 1
ATOM 1818 C C . LYS A 1 225 ? -6.424 -6.383 15.325 1.00 91.50 225 LYS A C 1
ATOM 1820 O O . LYS A 1 225 ? -6.734 -6.399 16.516 1.00 91.50 225 LYS A O 1
ATOM 1825 N N . LEU A 1 226 ? -7.069 -5.610 14.444 1.00 91.62 226 LEU A N 1
ATOM 1826 C CA . LEU A 1 226 ? -8.282 -4.853 14.788 1.00 91.62 226 LEU A CA 1
ATOM 1827 C C . LEU A 1 226 ? -9.492 -5.760 14.984 1.00 91.62 226 LEU A C 1
ATOM 1829 O O . LEU A 1 226 ? -10.244 -5.562 15.936 1.00 91.62 226 LEU A O 1
ATOM 1833 N N . ILE A 1 227 ? -9.658 -6.732 14.092 1.00 91.75 227 ILE A N 1
ATOM 1834 C CA . ILE A 1 227 ? -10.694 -7.760 14.179 1.00 91.75 227 ILE A CA 1
ATOM 1835 C C . ILE A 1 227 ? -10.565 -8.507 15.507 1.00 91.75 227 ILE A C 1
ATOM 1837 O O . ILE A 1 227 ? -11.506 -8.508 16.294 1.00 91.75 227 ILE A O 1
ATOM 1841 N N . GLU A 1 228 ? -9.379 -9.044 15.805 1.00 91.31 228 GLU A N 1
ATOM 1842 C CA . GLU A 1 228 ? -9.112 -9.772 17.050 1.00 91.31 228 GLU A CA 1
ATOM 1843 C C . GLU A 1 228 ? -9.427 -8.912 18.279 1.00 91.31 228 GLU A C 1
ATOM 1845 O O . GLU A 1 228 ? -10.010 -9.377 19.258 1.00 91.31 228 GLU A O 1
ATOM 1850 N N . PHE A 1 229 ? -9.054 -7.630 18.248 1.00 91.62 229 PHE A N 1
ATOM 1851 C CA . PHE A 1 229 ? -9.360 -6.714 19.340 1.00 91.62 229 PHE A CA 1
ATOM 1852 C C . PHE A 1 229 ? -10.873 -6.528 19.531 1.00 91.62 229 PHE A C 1
ATOM 1854 O O . PHE A 1 229 ? -11.356 -6.580 20.662 1.00 91.62 229 PHE A O 1
ATOM 1861 N N . TYR A 1 230 ? -11.623 -6.355 18.442 1.00 90.56 230 TYR A N 1
ATOM 1862 C CA . TYR A 1 230 ? -13.075 -6.199 18.478 1.00 90.56 230 TYR A CA 1
ATOM 1863 C C . TYR A 1 230 ? -13.796 -7.462 18.965 1.00 90.56 230 TYR A C 1
ATOM 1865 O O . TYR A 1 230 ? -14.649 -7.385 19.848 1.00 90.56 230 TYR A O 1
ATOM 1873 N N . GLU A 1 231 ? -13.420 -8.635 18.458 1.00 89.69 231 GLU A N 1
ATOM 1874 C CA . GLU A 1 231 ? -13.995 -9.917 18.880 1.00 89.69 231 GLU A CA 1
ATOM 1875 C C . GLU A 1 231 ? -13.734 -10.204 20.362 1.00 89.69 231 GLU A C 1
ATOM 1877 O O . GLU A 1 231 ? -14.630 -10.649 21.082 1.00 89.69 231 GLU A O 1
ATOM 1882 N N . ASN A 1 232 ? -12.536 -9.879 20.858 1.00 89.44 232 ASN A N 1
ATOM 1883 C CA . ASN A 1 232 ? -12.237 -9.975 22.284 1.00 89.44 232 ASN A CA 1
ATOM 1884 C C . ASN A 1 232 ? -13.169 -9.080 23.108 1.00 89.44 232 ASN A C 1
ATOM 1886 O O . ASN A 1 232 ? -13.741 -9.535 24.097 1.00 89.44 232 ASN A O 1
ATOM 1890 N N . MET A 1 233 ? -13.402 -7.836 22.684 1.00 88.88 233 MET A N 1
ATOM 1891 C CA . MET A 1 233 ? -14.356 -6.958 23.368 1.00 88.88 233 MET A CA 1
ATOM 1892 C C . MET A 1 233 ? -15.781 -7.538 23.385 1.00 88.88 233 MET A C 1
ATOM 1894 O O . MET A 1 233 ? -16.460 -7.457 24.410 1.00 88.88 233 MET A O 1
ATOM 1898 N N . LEU A 1 234 ? -16.228 -8.153 22.284 1.00 85.62 234 LEU A N 1
ATOM 1899 C CA . LEU A 1 234 ? -17.532 -8.819 22.211 1.00 85.62 234 LEU A CA 1
ATOM 1900 C C . LEU A 1 234 ? -17.648 -9.993 23.180 1.00 85.62 234 LEU A C 1
ATOM 1902 O O . LEU A 1 234 ? -18.657 -10.125 23.872 1.00 85.62 234 LEU A O 1
ATOM 1906 N N . ASN A 1 235 ? -16.618 -10.834 23.240 1.00 85.00 235 ASN A N 1
ATOM 1907 C CA . ASN A 1 235 ? -16.597 -12.001 24.116 1.00 85.00 235 ASN A CA 1
ATOM 1908 C C . ASN A 1 235 ? -16.619 -11.602 25.593 1.00 85.00 235 ASN A C 1
ATOM 1910 O O . ASN A 1 235 ? -17.352 -12.209 26.370 1.00 85.00 235 ASN A O 1
ATOM 1914 N N . TYR A 1 236 ? -15.889 -10.549 25.968 1.00 81.44 236 TYR A N 1
ATOM 1915 C CA . TYR A 1 236 ? -15.904 -10.025 27.334 1.00 81.44 236 TYR A CA 1
ATOM 1916 C C . TYR A 1 236 ? -17.252 -9.419 27.726 1.00 81.44 236 TYR A C 1
ATOM 1918 O O . TYR A 1 236 ? -17.668 -9.578 28.863 1.00 81.44 236 TYR A O 1
ATOM 1926 N N . LYS A 1 237 ? -17.963 -8.757 26.805 1.00 72.69 237 LYS A N 1
ATOM 1927 C CA . LYS A 1 237 ? -19.295 -8.198 27.095 1.00 72.69 237 LYS A CA 1
ATOM 1928 C C . LYS A 1 237 ? -20.360 -9.280 27.339 1.00 72.69 237 LYS A C 1
ATOM 1930 O O . LYS A 1 237 ? -21.380 -8.994 27.958 1.00 72.69 237 LYS A O 1
ATOM 1935 N N . LYS A 1 238 ? -20.165 -10.497 26.816 1.00 66.94 238 LYS A N 1
ATOM 1936 C CA . LYS A 1 238 ? -21.095 -11.627 26.996 1.00 66.94 238 LYS A CA 1
ATOM 1937 C C . LYS A 1 238 ? -20.941 -12.341 28.348 1.00 66.94 238 LYS A C 1
ATOM 1939 O O . LYS A 1 238 ? -21.820 -13.133 28.680 1.00 66.94 238 LYS A O 1
ATOM 1944 N N . GLN A 1 239 ? -19.837 -12.114 29.063 1.00 56.50 239 GLN A N 1
ATOM 1945 C CA . GLN A 1 239 ? -19.540 -12.698 30.379 1.00 56.50 239 GLN A CA 1
ATOM 1946 C C . GLN A 1 239 ? -20.014 -11.776 31.501 1.00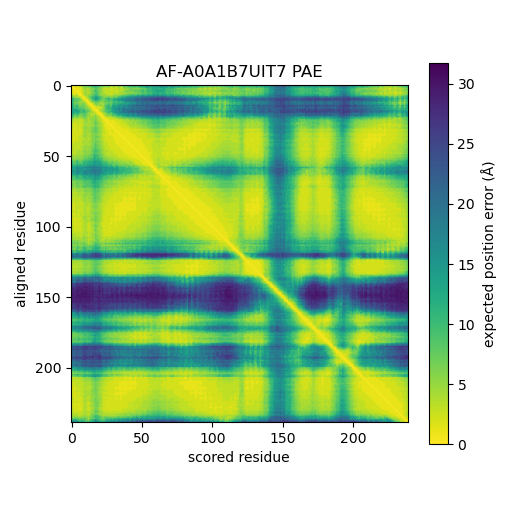 56.50 239 GLN A C 1
ATOM 1948 O O . GLN A 1 239 ? -20.507 -12.323 32.511 1.00 56.50 239 GLN A O 1
#